Protein AF-0000000084816148 (afdb_homodimer)

Nearest PDB structures (foldseek):
  3bde-assembly1_A  TM=7.225E-01  e=1.185E-04  Mesorhizobium japonicum MAFF 303099
  1y0h-assembly1_B  TM=7.198E-01  e=2.042E-04  Mycobacterium tuberculosis
  2bbe-assembly1_A  TM=5.827E-01  e=2.186E-04  Shewanella oneidensis MR-1
  1sqe-assembly1_A  TM=5.438E-01  e=6.488E-04  Staphylococcus aureus
  4dn9-assembly1_A  TM=5.843E-01  e=1.799E-03  Chloroflexus aurantiacus J-10-fl

Solvent-accessible surface area (backbone atoms only — not comparable to full-atom values): 14471 Å² total; per-residue (Å²): 128,80,74,79,63,46,32,37,40,34,42,34,34,32,59,24,89,90,55,51,62,67,57,48,52,50,44,41,50,69,58,38,40,58,59,47,55,56,53,42,44,75,39,56,35,34,29,32,33,40,29,41,14,50,63,68,60,37,60,65,41,39,64,56,43,33,71,78,39,56,67,34,46,58,54,76,44,36,34,36,41,35,37,34,26,64,47,70,64,39,60,54,51,42,72,66,33,78,62,38,60,56,47,48,52,71,60,34,56,81,46,44,36,75,64,45,39,37,35,39,53,30,32,70,42,65,33,28,50,86,64,34,81,73,53,65,63,80,127,129,80,75,79,63,46,33,36,40,33,41,34,34,33,58,23,88,90,57,51,63,67,58,49,54,49,43,41,50,67,59,39,41,58,60,45,55,55,54,43,42,75,41,56,35,33,29,32,34,40,30,40,15,49,64,68,60,36,60,66,40,40,63,56,44,34,71,78,39,55,65,34,44,56,54,76,45,36,34,36,43,35,37,34,26,62,48,69,65,38,59,54,49,41,73,65,35,79,61,37,58,55,50,49,50,69,63,32,60,82,46,44,36,74,65,44,38,36,35,39,53,30,32,69,42,65,34,27,51,87,64,32,79,72,53,64,61,80,126

Secondary structure (DSSP, 8-state):
-----SEEEEEEEEE-TTS-HHHHHHHIIIIIHHHHHHHHHHTT--EEEEEE--HHHHHHHHHHHHHHSTT-EE---SEEEEEEESSHHHHHHHHHSHHHHHHHHHHHTTTEEEEEEEEEEEEEEEEEETTEE------/----SSEEEEEEEEE-TTS-HHHHHHHIIIIIHHHHHHHHHHTT--EEEEEE--HHHHHHHHHHHHHHSTT-EE---SEEEEEEESSHHHHHHHHHSHHHHHHHHHHHTTTEEEEEEEEEEEEEEEEEETTEE------

pLDDT: mean 92.85, std 9.12, range [42.72, 98.81]

Structure (mmCIF, N/CA/C/O backbone):
data_AF-0000000084816148-model_v1
#
loop_
_entity.id
_entity.type
_entity.pdbx_description
1 polymer 'EthD domain-containing protein'
#
loop_
_atom_site.group_PDB
_atom_site.id
_atom_site.type_symbol
_atom_site.label_atom_id
_atom_site.label_alt_id
_atom_site.label_comp_id
_atom_site.label_asym_id
_atom_site.label_entity_id
_atom_site.label_seq_id
_atom_site.pdbx_PDB_ins_code
_atom_site.Cartn_x
_atom_site.Cartn_y
_atom_site.Cartn_z
_atom_site.occupancy
_atom_site.B_iso_or_equiv
_atom_site.auth_seq_id
_atom_site.auth_comp_id
_atom_site.auth_asym_id
_atom_site.auth_atom_id
_atom_site.pdbx_PDB_model_num
ATOM 1 N N . MET A 1 1 ? 16.844 -4.484 -13.766 1 59.75 1 MET A N 1
ATOM 2 C CA . MET A 1 1 ? 16.172 -4.016 -12.562 1 59.75 1 MET A CA 1
ATOM 3 C C . MET A 1 1 ? 15.336 -2.771 -12.852 1 59.75 1 MET A C 1
ATOM 5 O O . MET A 1 1 ? 15.672 -1.992 -13.742 1 59.75 1 MET A O 1
ATOM 9 N N . ALA A 1 2 ? 14.094 -2.74 -12.219 1 61.41 2 ALA A N 1
ATOM 10 C CA . ALA A 1 2 ? 13.281 -1.543 -12.43 1 61.41 2 ALA A CA 1
ATOM 11 C C . ALA A 1 2 ? 14.062 -0.284 -12.062 1 61.41 2 ALA A C 1
ATOM 13 O O . ALA A 1 2 ? 14.914 -0.312 -11.164 1 61.41 2 ALA A O 1
ATOM 14 N N . SER A 1 3 ? 13.836 0.679 -12.867 1 78.19 3 SER A N 1
ATOM 15 C CA . SER A 1 3 ? 14.43 1.964 -12.516 1 78.19 3 SER A CA 1
ATOM 16 C C . SER A 1 3 ? 14.047 2.383 -11.102 1 78.19 3 SER A C 1
ATOM 18 O O . SER A 1 3 ? 12.93 2.121 -10.648 1 78.19 3 SER A O 1
ATOM 20 N N . ARG A 1 4 ? 15.016 2.768 -10.297 1 89.31 4 ARG A N 1
ATOM 21 C CA . ARG A 1 4 ? 14.828 3.246 -8.938 1 89.31 4 ARG A CA 1
ATOM 22 C C . ARG A 1 4 ? 14.867 4.77 -8.875 1 89.31 4 ARG A C 1
ATOM 24 O O . ARG A 1 4 ? 15.492 5.344 -7.977 1 89.31 4 ARG A O 1
ATOM 31 N N . ASP A 1 5 ? 14.125 5.324 -9.836 1 93 5 ASP A N 1
ATOM 32 C CA . ASP A 1 5 ? 14.141 6.773 -9.984 1 93 5 ASP A CA 1
ATOM 33 C C . ASP A 1 5 ? 12.984 7.414 -9.219 1 93 5 ASP A C 1
ATOM 35 O O . ASP A 1 5 ? 12.984 8.625 -8.977 1 93 5 ASP A O 1
ATOM 39 N N . VAL A 1 6 ? 12.031 6.59 -8.922 1 97.75 6 VAL A N 1
ATOM 40 C CA . VAL A 1 6 ? 10.891 7.098 -8.164 1 97.75 6 VAL A CA 1
ATOM 41 C C . VAL A 1 6 ? 10.656 6.223 -6.938 1 97.75 6 VAL A C 1
ATOM 43 O O . VAL A 1 6 ? 10.492 5.008 -7.055 1 97.75 6 VAL A O 1
ATOM 46 N N . LEU A 1 7 ? 10.664 6.914 -5.789 1 98.12 7 LEU A N 1
ATOM 47 C CA . LEU A 1 7 ? 10.414 6.258 -4.512 1 98.12 7 LEU A CA 1
ATOM 48 C C . LEU A 1 7 ? 8.938 6.359 -4.133 1 98.12 7 LEU A C 1
ATOM 50 O O . LEU A 1 7 ? 8.336 7.43 -4.238 1 98.12 7 LEU A O 1
ATOM 54 N N . LYS A 1 8 ? 8.406 5.223 -3.793 1 98.56 8 LYS A N 1
ATOM 55 C CA . LYS A 1 8 ? 7.055 5.145 -3.248 1 98.56 8 LYS A CA 1
ATOM 56 C C . LYS A 1 8 ? 7.078 5.039 -1.727 1 98.56 8 LYS A C 1
ATOM 58 O O . LYS A 1 8 ? 7.66 4.102 -1.175 1 98.56 8 LYS A O 1
ATOM 63 N N . VAL A 1 9 ? 6.477 5.988 -1.004 1 98.62 9 VAL A N 1
ATOM 64 C CA . VAL A 1 9 ? 6.422 6.012 0.454 1 98.62 9 VAL A CA 1
ATOM 65 C C . VAL A 1 9 ? 4.969 5.996 0.918 1 98.62 9 VAL A C 1
ATOM 67 O O . VAL A 1 9 ? 4.168 6.832 0.5 1 98.62 9 VAL A O 1
ATOM 70 N N . SER A 1 10 ? 4.645 5.043 1.764 1 98.75 10 SER A N 1
ATOM 71 C CA . SER A 1 10 ? 3.291 4.945 2.303 1 98.75 10 SER A CA 1
ATOM 72 C C . SER A 1 10 ? 3.293 5.062 3.822 1 98.75 10 SER A C 1
ATOM 74 O O . SER A 1 10 ? 4.105 4.43 4.5 1 98.75 10 SER A O 1
ATOM 76 N N . ALA A 1 11 ? 2.439 5.867 4.328 1 97.69 11 ALA A N 1
ATOM 77 C CA . ALA A 1 11 ? 2.184 5.984 5.758 1 97.69 11 ALA A CA 1
ATOM 78 C C . ALA A 1 11 ? 0.806 5.438 6.117 1 97.69 11 ALA A C 1
ATOM 80 O O . ALA A 1 11 ? -0.209 5.906 5.598 1 97.69 11 ALA A O 1
ATOM 81 N N . LEU A 1 12 ? 0.767 4.441 6.965 1 98.69 12 LEU A N 1
ATOM 82 C CA . LEU A 1 12 ? -0.473 3.824 7.422 1 98.69 12 LEU A CA 1
ATOM 83 C C . LEU A 1 12 ? -0.933 4.441 8.734 1 98.69 12 LEU A C 1
ATOM 85 O O . LEU A 1 12 ? -0.199 4.414 9.727 1 98.69 12 LEU A O 1
ATOM 89 N N . HIS A 1 13 ? -2.133 4.965 8.719 1 97.25 13 HIS A N 1
ATOM 90 C CA . HIS A 1 13 ? -2.662 5.695 9.867 1 97.25 13 HIS A CA 1
ATOM 91 C C . HIS A 1 13 ? -3.857 4.969 10.477 1 97.25 13 HIS A C 1
ATOM 93 O O . HIS A 1 13 ? -4.586 4.266 9.773 1 97.25 13 HIS A O 1
ATOM 99 N N . TYR A 1 14 ? -4.031 5.148 11.711 1 97.69 14 TYR A N 1
ATOM 100 C CA . TYR A 1 14 ? -5.129 4.598 12.5 1 97.69 14 TYR A CA 1
ATOM 101 C C . TYR A 1 14 ? -5.996 5.707 13.078 1 97.69 14 TYR A C 1
ATOM 103 O O . TYR A 1 14 ? -5.484 6.668 13.656 1 97.69 14 TYR A O 1
ATOM 111 N N . LYS A 1 15 ? -7.227 5.617 12.844 1 97.44 15 LYS A N 1
ATOM 112 C CA . LYS A 1 15 ? -8.141 6.641 13.344 1 97.44 15 LYS A CA 1
ATOM 113 C C . LYS A 1 15 ? -8.297 6.539 14.859 1 97.44 15 LYS A C 1
ATOM 115 O O . LYS A 1 15 ? -8.133 5.461 15.438 1 97.44 15 LYS A O 1
ATOM 120 N N . ASP A 1 16 ? -8.578 7.688 15.539 1 96.38 16 ASP A N 1
ATOM 121 C CA . ASP A 1 16 ? -8.992 7.656 16.938 1 96.38 16 ASP A CA 1
ATOM 122 C C . ASP A 1 16 ? -10.219 6.762 17.125 1 96.38 16 ASP A C 1
ATOM 124 O O . ASP A 1 16 ? -11.18 6.84 16.359 1 96.38 16 ASP A O 1
ATOM 128 N N . PRO A 1 17 ? -10.172 5.875 18.156 1 95.31 17 PRO A N 1
ATOM 129 C CA . PRO A 1 17 ? -11.242 4.887 18.312 1 95.31 17 PRO A CA 1
ATOM 130 C C . PRO A 1 17 ? -12.609 5.527 18.547 1 95.31 17 PRO A C 1
ATOM 132 O O . PRO A 1 17 ? -13.641 4.875 18.375 1 95.31 17 PRO A O 1
ATOM 135 N N . SER A 1 18 ? -12.641 6.82 18.891 1 96.56 18 SER A N 1
ATOM 136 C CA . SER A 1 18 ? -13.906 7.488 19.188 1 96.56 18 SER A CA 1
ATOM 137 C C . SER A 1 18 ? -14.594 7.961 17.906 1 96.56 18 SER A C 1
ATOM 139 O O . SER A 1 18 ? -15.742 8.414 17.953 1 96.56 18 SER A O 1
ATOM 141 N N . LYS A 1 19 ? -13.961 7.867 16.781 1 97.56 19 LYS A N 1
ATOM 142 C CA . LYS A 1 19 ? -14.508 8.352 15.508 1 97.56 19 LYS A CA 1
ATOM 143 C C . LYS A 1 19 ? -15 7.188 14.648 1 97.56 19 LYS A C 1
ATOM 145 O O . LYS A 1 19 ? -14.445 6.09 14.703 1 97.56 19 LYS A O 1
ATOM 150 N N . THR A 1 20 ? -16.016 7.473 13.859 1 97.25 20 THR A N 1
ATOM 151 C CA . THR A 1 20 ? -16.453 6.504 12.867 1 97.25 20 THR A CA 1
ATOM 152 C C . THR A 1 20 ? -15.617 6.609 11.594 1 97.25 20 THR A C 1
ATOM 154 O O . THR A 1 20 ? -14.953 7.625 11.359 1 97.25 20 THR A O 1
ATOM 157 N N . ASP A 1 21 ? -15.664 5.59 10.828 1 97.12 21 ASP A N 1
ATOM 158 C CA . ASP A 1 21 ? -14.961 5.613 9.555 1 97.12 21 ASP A CA 1
ATOM 159 C C . ASP A 1 21 ? -15.453 6.758 8.672 1 97.12 21 ASP A C 1
ATOM 161 O O . ASP A 1 21 ? -14.656 7.441 8.023 1 97.12 21 ASP A O 1
ATOM 165 N N . GLU A 1 22 ? -16.719 6.895 8.633 1 96.56 22 GLU A N 1
ATOM 166 C CA . GLU A 1 22 ? -17.312 7.941 7.801 1 96.56 22 GLU A CA 1
ATOM 167 C C . GLU A 1 22 ? -16.844 9.328 8.242 1 96.56 22 GLU A C 1
ATOM 169 O O . GLU A 1 22 ? -16.484 10.156 7.406 1 96.56 22 GLU A O 1
ATOM 174 N N . GLU A 1 23 ? -16.891 9.594 9.5 1 96.44 23 GLU A N 1
ATOM 175 C CA . GLU A 1 23 ? -16.406 10.875 10.031 1 96.44 23 GLU A CA 1
ATOM 176 C C . GLU A 1 23 ? -14.93 11.086 9.711 1 96.44 23 GLU A C 1
ATOM 178 O O . GLU A 1 23 ? -14.523 12.188 9.328 1 96.44 23 GLU A O 1
ATOM 183 N N . PHE A 1 24 ? -14.234 10.102 9.891 1 96.69 24 PHE A N 1
ATOM 184 C CA . PHE A 1 24 ? -12.797 10.141 9.656 1 96.69 24 PHE A CA 1
ATOM 185 C C . PHE A 1 24 ? -12.5 10.477 8.195 1 96.69 24 PHE A C 1
ATOM 187 O O . PHE A 1 24 ? -11.742 11.406 7.914 1 96.69 24 PHE A O 1
ATOM 194 N N . GLU A 1 25 ? -13.062 9.758 7.289 1 95 25 GLU A N 1
ATOM 195 C CA . GLU A 1 25 ? -12.852 10.008 5.867 1 95 25 GLU A CA 1
ATOM 196 C C . GLU A 1 25 ? -13.273 11.422 5.48 1 95 25 GLU A C 1
ATOM 198 O O . GLU A 1 25 ? -12.57 12.094 4.727 1 95 25 GLU A O 1
ATOM 203 N N . LYS A 1 26 ? -14.422 11.812 5.965 1 93.56 26 LYS A N 1
ATOM 204 C CA . LYS A 1 26 ? -14.898 13.164 5.699 1 93.56 26 LYS A CA 1
ATOM 205 C C . LYS A 1 26 ? -13.906 14.211 6.195 1 93.56 26 LYS A C 1
ATOM 207 O O . LYS A 1 26 ? -13.609 15.18 5.496 1 93.56 26 LYS A O 1
ATOM 212 N N . HIS A 1 27 ? -13.445 14.055 7.375 1 93.56 27 HIS A N 1
ATOM 213 C CA . HIS A 1 27 ? -12.484 14.977 7.953 1 93.56 27 HIS A CA 1
ATOM 214 C C . HIS A 1 27 ? -11.203 15.031 7.121 1 93.56 27 HIS A C 1
ATOM 216 O O . HIS A 1 27 ? -10.664 16.109 6.875 1 93.56 27 HIS A O 1
ATOM 222 N N . PHE A 1 28 ? -10.688 13.875 6.66 1 92.56 28 PHE A N 1
ATOM 223 C CA . PHE A 1 28 ? -9.516 13.844 5.793 1 92.56 28 PHE A CA 1
ATOM 224 C C . PHE A 1 28 ? -9.758 14.656 4.527 1 92.56 28 PHE A C 1
ATOM 226 O O . PHE A 1 28 ? -8.922 15.477 4.137 1 92.56 28 PHE A O 1
ATOM 233 N N . HIS A 1 29 ? -10.859 14.422 4.023 1 90.88 29 HIS A N 1
ATOM 234 C CA . HIS A 1 29 ? -11.164 15 2.719 1 90.88 29 HIS A CA 1
ATOM 235 C C . HIS A 1 29 ? -11.406 16.5 2.824 1 90.88 29 HIS A C 1
ATOM 237 O O . HIS A 1 29 ? -10.883 17.281 2.018 1 90.88 29 HIS A O 1
ATOM 243 N N . GLU A 1 30 ? -12.102 16.922 3.85 1 90.88 30 GLU A N 1
ATOM 244 C CA . GLU A 1 30 ? -12.562 18.297 3.908 1 90.88 30 GLU A CA 1
ATOM 245 C C . GLU A 1 30 ? -11.609 19.172 4.715 1 90.88 30 GLU A C 1
ATOM 247 O O . GLU A 1 30 ? -11.555 20.391 4.523 1 90.88 30 GLU A O 1
ATOM 252 N N . THR A 1 31 ? -10.898 18.594 5.59 1 90.81 31 THR A N 1
ATOM 253 C CA . THR A 1 31 ? -10.125 19.406 6.527 1 90.81 31 THR A CA 1
ATOM 254 C C . THR A 1 31 ? -8.633 19.156 6.344 1 90.81 31 THR A C 1
ATOM 256 O O . THR A 1 31 ? -7.859 20.109 6.184 1 90.81 31 THR A O 1
ATOM 259 N N . ILE A 1 32 ? -8.18 18 6.227 1 90.06 32 ILE A N 1
ATOM 260 C CA . ILE A 1 32 ? -6.754 17.688 6.203 1 90.06 32 ILE A CA 1
ATOM 261 C C . ILE A 1 32 ? -6.195 17.938 4.805 1 90.06 32 ILE A C 1
ATOM 263 O O . ILE A 1 32 ? -5.27 18.734 4.637 1 90.06 32 ILE A O 1
ATOM 267 N N . ASN A 1 33 ? -6.781 17.375 3.852 1 91.12 33 ASN A N 1
ATOM 268 C CA . ASN A 1 33 ? -6.16 17.266 2.537 1 91.12 33 ASN A CA 1
ATOM 269 C C . ASN A 1 33 ? -6.055 18.609 1.847 1 91.12 33 ASN A C 1
ATOM 271 O O . ASN A 1 33 ? -5.109 18.875 1.102 1 91.12 33 ASN A O 1
ATOM 275 N N . PRO A 1 34 ? -7.02 19.562 2.072 1 89.75 34 PRO A N 1
ATOM 276 C CA . PRO A 1 34 ? -6.875 20.844 1.374 1 89.75 34 PRO A CA 1
ATOM 277 C C . PRO A 1 34 ? -5.555 21.531 1.691 1 89.75 34 PRO A C 1
ATOM 279 O O . PRO A 1 34 ? -4.859 22 0.78 1 89.75 34 PRO A O 1
ATOM 282 N N . ALA A 1 35 ? -5.117 21.531 2.861 1 88.56 35 ALA A N 1
ATOM 283 C CA . ALA A 1 35 ? -3.838 22.141 3.223 1 88.56 35 ALA A CA 1
ATOM 284 C C . ALA A 1 35 ? -2.684 21.172 2.975 1 88.56 35 ALA A C 1
ATOM 286 O O . ALA A 1 35 ? -1.599 21.578 2.561 1 88.56 35 ALA A O 1
ATOM 287 N N . TRP A 1 36 ? -2.877 19.922 3.115 1 93.62 36 TRP A N 1
ATOM 288 C CA . TRP A 1 36 ? -1.83 18.906 3.037 1 93.62 36 TRP A CA 1
ATOM 289 C C . TRP A 1 36 ? -1.312 18.766 1.609 1 93.62 36 TRP A C 1
ATOM 291 O O . TRP A 1 36 ? -0.1 18.703 1.387 1 93.62 36 TRP A O 1
ATOM 301 N N . THR A 1 37 ? -2.24 18.75 0.693 1 95.25 37 THR A N 1
ATOM 302 C CA . THR A 1 37 ? -1.847 18.562 -0.698 1 95.25 37 THR A CA 1
ATOM 303 C C . THR A 1 37 ? -0.958 19.719 -1.173 1 95.25 37 THR A C 1
ATOM 305 O O . THR A 1 37 ? 0.01 19.5 -1.903 1 95.25 37 THR A O 1
ATOM 308 N N . GLU A 1 38 ? -1.236 20.922 -0.711 1 94.31 38 GLU A N 1
ATOM 309 C CA . GLU A 1 38 ? -0.378 22.047 -1.06 1 94.31 38 GLU A CA 1
ATOM 310 C C . GLU A 1 38 ? 1.016 21.891 -0.46 1 94.31 38 GLU A C 1
ATOM 312 O O . GLU A 1 38 ? 2.018 22.141 -1.133 1 94.31 38 GLU A O 1
ATOM 317 N N . LEU A 1 39 ? 1.032 21.516 0.73 1 95.12 39 LEU A N 1
ATOM 318 C CA . LEU A 1 39 ? 2.303 21.359 1.434 1 95.12 39 LEU A CA 1
ATOM 319 C C . LEU A 1 39 ? 3.176 20.312 0.767 1 95.12 39 LEU A C 1
ATOM 321 O O . LEU A 1 39 ? 4.352 20.547 0.487 1 95.12 39 LEU A O 1
ATOM 325 N N . VAL A 1 40 ? 2.613 19.125 0.513 1 96.75 40 VAL A N 1
ATOM 326 C CA . VAL A 1 40 ? 3.449 18.031 0.014 1 96.75 40 VAL A CA 1
ATOM 327 C C . VAL A 1 40 ? 3.854 18.312 -1.431 1 96.75 40 VAL A C 1
ATOM 329 O O . VAL A 1 40 ? 4.957 17.969 -1.853 1 96.75 40 VAL A O 1
ATOM 332 N N . LYS A 1 41 ? 2.979 18.938 -2.188 1 96.94 41 LYS A N 1
ATOM 333 C CA . LYS A 1 41 ? 3.342 19.359 -3.541 1 96.94 41 LYS A CA 1
ATOM 334 C C . LYS A 1 41 ? 4.527 20.312 -3.521 1 96.94 41 LYS A C 1
ATOM 336 O O . LYS A 1 41 ? 5.445 20.188 -4.332 1 96.94 41 LYS A O 1
ATOM 341 N N . LYS A 1 42 ? 4.453 21.25 -2.641 1 96.75 42 LYS A N 1
ATOM 342 C CA . LYS A 1 42 ? 5.539 22.203 -2.467 1 96.75 42 LYS A CA 1
ATOM 343 C C . LYS A 1 42 ? 6.871 21.484 -2.26 1 96.75 42 LYS A C 1
ATOM 345 O O . LYS A 1 42 ? 7.922 21.984 -2.674 1 96.75 42 LYS A O 1
ATOM 350 N N . HIS A 1 43 ? 6.871 20.344 -1.741 1 97.88 43 HIS A N 1
ATOM 351 C CA . HIS A 1 43 ? 8.094 19.625 -1.407 1 97.88 43 HIS A CA 1
ATOM 352 C C . HIS A 1 43 ? 8.375 18.516 -2.422 1 97.88 43 HIS A C 1
ATOM 354 O O . HIS A 1 43 ? 9.117 17.578 -2.133 1 97.88 43 HIS A O 1
ATOM 360 N N . GLY A 1 44 ? 7.777 18.562 -3.531 1 98.12 44 GLY A N 1
ATOM 361 C CA . GLY A 1 44 ? 8.234 17.766 -4.66 1 98.12 44 GLY A CA 1
ATOM 362 C C . GLY A 1 44 ? 7.48 16.453 -4.809 1 98.12 44 GLY A C 1
ATOM 363 O O . GLY A 1 44 ? 7.895 15.578 -5.566 1 98.12 44 GLY A O 1
ATOM 364 N N . VAL A 1 45 ? 6.398 16.281 -4.129 1 98.62 45 VAL A N 1
ATOM 365 C CA . VAL A 1 45 ? 5.566 15.102 -4.328 1 98.62 45 VAL A CA 1
ATOM 366 C C . VAL A 1 45 ? 4.91 15.156 -5.707 1 98.62 45 VAL A C 1
ATOM 368 O O . VAL A 1 45 ? 4.227 16.125 -6.035 1 98.62 45 VAL A O 1
ATOM 371 N N . MET A 1 46 ? 5.121 14.055 -6.453 1 98.62 46 MET A N 1
ATOM 372 C CA . MET A 1 46 ? 4.648 14.016 -7.832 1 98.62 46 MET A CA 1
ATOM 373 C C . MET A 1 46 ? 3.262 13.391 -7.914 1 98.62 46 MET A C 1
ATOM 375 O O . MET A 1 46 ? 2.502 13.68 -8.844 1 98.62 46 MET A O 1
ATOM 379 N N . ARG A 1 47 ? 2.988 12.562 -7.082 1 98.5 47 ARG A N 1
ATOM 380 C CA . ARG A 1 47 ? 1.708 11.867 -6.957 1 98.5 47 ARG A CA 1
ATOM 381 C C . ARG A 1 47 ? 1.377 11.586 -5.496 1 98.5 47 ARG A C 1
ATOM 383 O O . ARG A 1 47 ? 2.264 11.258 -4.707 1 98.5 47 ARG A O 1
ATOM 390 N N . TYR A 1 48 ? 0.129 11.789 -5.152 1 98.31 48 TYR A N 1
ATOM 391 C CA . TYR A 1 48 ? -0.353 11.562 -3.795 1 98.31 48 TYR A CA 1
ATOM 392 C C . TYR A 1 48 ? -1.746 10.945 -3.805 1 98.31 48 TYR A C 1
ATOM 394 O O . TYR A 1 48 ? -2.662 11.477 -4.441 1 98.31 48 TYR A O 1
ATOM 402 N N . THR A 1 49 ? -1.876 9.836 -3.15 1 97.94 49 THR A N 1
ATOM 403 C CA . THR A 1 49 ? -3.164 9.164 -3.01 1 97.94 49 THR A CA 1
ATOM 404 C C . THR A 1 49 ? -3.459 8.867 -1.542 1 97.94 49 THR A C 1
ATOM 406 O O . THR A 1 49 ? -2.539 8.758 -0.729 1 97.94 49 THR A O 1
ATOM 409 N N . VAL A 1 50 ? -4.703 8.812 -1.227 1 97.12 50 VAL A N 1
ATOM 410 C CA . VAL A 1 50 ? -5.16 8.266 0.048 1 97.12 50 VAL A CA 1
ATOM 411 C C . VAL A 1 50 ? -6.051 7.055 -0.198 1 97.12 50 VAL A C 1
ATOM 413 O O . VAL A 1 50 ? -7.023 7.133 -0.956 1 97.12 50 VAL A O 1
ATOM 416 N N . THR A 1 51 ? -5.691 5.922 0.38 1 98 51 THR A N 1
ATOM 417 C CA . THR A 1 51 ? -6.559 4.75 0.413 1 98 51 THR A CA 1
ATOM 418 C C . THR A 1 51 ? -7.266 4.633 1.762 1 98 51 THR A C 1
ATOM 420 O O . THR A 1 51 ? -6.617 4.43 2.791 1 98 51 THR A O 1
ATOM 423 N N . PHE A 1 52 ? -8.562 4.812 1.726 1 97.75 52 PHE A N 1
ATOM 424 C CA . PHE A 1 52 ? -9.344 4.617 2.939 1 97.75 52 PHE A CA 1
ATOM 425 C C . PHE A 1 52 ? -9.711 3.146 3.113 1 97.75 52 PHE A C 1
ATOM 427 O O . PHE A 1 52 ? -10.125 2.49 2.158 1 97.75 52 PHE A O 1
ATOM 434 N N . CYS A 1 53 ? -9.484 2.613 4.297 1 97.94 53 CYS A N 1
ATOM 435 C CA . CYS A 1 53 ? -9.703 1.211 4.633 1 97.94 53 CYS A CA 1
ATOM 436 C C . CYS A 1 53 ? -10.773 1.064 5.703 1 97.94 53 CYS A C 1
ATOM 438 O O . CYS A 1 53 ? -10.469 0.98 6.895 1 97.94 53 CYS A O 1
ATOM 440 N N . PRO A 1 54 ? -12 1.041 5.277 1 96.81 54 PRO A N 1
ATOM 441 C CA . PRO A 1 54 ? -13.07 0.942 6.277 1 96.81 54 PRO A CA 1
ATOM 442 C C . PRO A 1 54 ? -12.93 -0.287 7.172 1 96.81 54 PRO A C 1
ATOM 444 O O . PRO A 1 54 ? -12.617 -1.377 6.688 1 96.81 54 PRO A O 1
ATOM 447 N N . SER A 1 55 ? -13.266 -0.088 8.43 1 97.69 55 SER A N 1
ATOM 448 C CA . SER A 1 55 ? -13.055 -1.106 9.453 1 97.69 55 SER A CA 1
ATOM 449 C C . SER A 1 55 ? -13.836 -2.377 9.133 1 97.69 55 SER A C 1
ATOM 451 O O . SER A 1 55 ? -13.328 -3.486 9.312 1 97.69 55 SER A O 1
ATOM 453 N N . ASP A 1 56 ? -15.023 -2.229 8.695 1 96.06 56 ASP A N 1
ATOM 454 C CA . ASP A 1 56 ? -15.875 -3.385 8.43 1 96.06 56 ASP A CA 1
ATOM 455 C C . ASP A 1 56 ? -15.352 -4.199 7.254 1 96.06 56 ASP A C 1
ATOM 457 O O . ASP A 1 56 ? -15.453 -5.43 7.242 1 96.06 56 ASP A O 1
ATOM 461 N N . VAL A 1 57 ? -14.789 -3.545 6.297 1 95.38 57 VAL A N 1
ATOM 462 C CA . VAL A 1 57 ? -14.234 -4.23 5.137 1 95.38 57 VAL A CA 1
ATOM 463 C C . VAL A 1 57 ? -13.008 -5.039 5.547 1 95.38 57 VAL A C 1
ATOM 465 O O . VAL A 1 57 ? -12.891 -6.219 5.215 1 95.38 57 VAL A O 1
ATOM 468 N N . SER A 1 58 ? -12.094 -4.441 6.293 1 97.25 58 SER A N 1
ATOM 469 C CA . SER A 1 58 ? -10.898 -5.129 6.77 1 97.25 58 SER A CA 1
ATOM 470 C C . SER A 1 58 ? -11.266 -6.301 7.68 1 97.25 58 SER A C 1
ATOM 472 O O . SER A 1 58 ? -10.742 -7.402 7.516 1 97.25 58 SER A O 1
ATOM 474 N N . ALA A 1 59 ? -12.117 -6.039 8.609 1 96.25 59 ALA A N 1
ATOM 475 C CA . ALA A 1 59 ? -12.531 -7.086 9.547 1 96.25 59 ALA A CA 1
ATOM 476 C C . ALA A 1 59 ? -13.203 -8.242 8.812 1 96.25 59 ALA A C 1
ATOM 478 O O . ALA A 1 59 ? -13.016 -9.406 9.164 1 96.25 59 ALA A O 1
ATOM 479 N N . GLY A 1 60 ? -13.992 -7.945 7.855 1 95.31 60 GLY A N 1
ATOM 480 C CA . GLY A 1 60 ? -14.727 -8.953 7.109 1 95.31 60 GLY A CA 1
ATOM 481 C C . GLY A 1 60 ? -13.828 -9.859 6.289 1 95.31 60 GLY A C 1
ATOM 482 O O . GLY A 1 60 ? -14.234 -10.961 5.902 1 95.31 60 GLY A O 1
ATOM 483 N N . LEU A 1 61 ? -12.664 -9.422 6.051 1 95.62 61 LEU A N 1
ATOM 484 C CA . LEU A 1 61 ? -11.742 -10.18 5.207 1 95.62 61 LEU A CA 1
ATOM 485 C C . LEU A 1 61 ? -10.906 -11.141 6.039 1 95.62 61 LEU A C 1
ATOM 487 O O . LEU A 1 61 ? -10.32 -12.086 5.5 1 95.62 61 LEU A O 1
ATOM 491 N N . ALA A 1 62 ? -10.836 -10.945 7.352 1 94.5 62 ALA A N 1
ATOM 492 C CA . ALA A 1 62 ? -9.883 -11.641 8.211 1 94.5 62 ALA A CA 1
ATOM 493 C C . ALA A 1 62 ? -10.086 -13.156 8.148 1 94.5 62 ALA A C 1
ATOM 495 O O . ALA A 1 62 ? -9.125 -13.906 7.973 1 94.5 62 ALA A O 1
ATOM 496 N N . GLU A 1 63 ? -11.289 -13.586 8.273 1 94.5 63 GLU A N 1
ATOM 497 C CA . GLU A 1 63 ? -11.578 -15.016 8.266 1 94.5 63 GLU A CA 1
ATOM 498 C C . GLU A 1 63 ? -11.242 -15.641 6.914 1 94.5 63 GLU A C 1
ATOM 500 O O . GLU A 1 63 ? -10.641 -16.719 6.852 1 94.5 63 GLU A O 1
ATOM 505 N N . THR A 1 64 ? -11.68 -14.961 5.891 1 94.31 64 THR A N 1
ATOM 506 C CA . THR A 1 64 ? -11.406 -15.445 4.543 1 94.31 64 THR A CA 1
ATOM 507 C C . THR A 1 64 ? -9.906 -15.547 4.301 1 94.31 64 THR A C 1
ATOM 509 O O . THR A 1 64 ? -9.422 -16.547 3.758 1 94.31 64 THR A O 1
ATOM 512 N N . VAL A 1 65 ? -9.117 -14.555 4.695 1 94.62 65 VAL A N 1
ATOM 513 C CA . VAL A 1 65 ? -7.668 -14.547 4.531 1 94.62 65 VAL A CA 1
ATOM 514 C C . VAL A 1 65 ? -7.059 -15.734 5.273 1 94.62 65 VAL A C 1
ATOM 516 O O . VAL A 1 65 ? -6.23 -16.469 4.719 1 94.62 65 VAL A O 1
ATOM 519 N N . GLU A 1 66 ? -7.48 -15.945 6.5 1 94.06 66 GLU A N 1
ATOM 520 C CA . GLU A 1 66 ? -6.957 -17.062 7.285 1 94.06 66 GLU A CA 1
ATOM 521 C C . GLU A 1 66 ? -7.266 -18.391 6.621 1 94.06 66 GLU A C 1
ATOM 523 O O . GLU A 1 66 ? -6.441 -19.312 6.645 1 94.06 66 GLU A O 1
ATOM 528 N N . LYS A 1 67 ? -8.414 -18.562 5.996 1 91.94 67 LYS A N 1
ATOM 529 C CA . LYS A 1 67 ? -8.82 -19.797 5.332 1 91.94 67 LYS A CA 1
ATOM 530 C C . LYS A 1 67 ? -7.996 -20.031 4.07 1 91.94 67 LYS A C 1
ATOM 532 O O . LYS A 1 67 ? -7.574 -21.156 3.807 1 91.94 67 LYS A O 1
ATOM 537 N N . VAL A 1 68 ? -7.762 -19.031 3.295 1 88.94 68 VAL A N 1
ATOM 538 C CA . VAL A 1 68 ? -7.109 -19.156 1.996 1 88.94 68 VAL A CA 1
ATOM 539 C C . VAL A 1 68 ? -5.594 -19.188 2.18 1 88.94 68 VAL A C 1
ATOM 541 O O . VAL A 1 68 ? -4.891 -19.891 1.464 1 88.94 68 VAL A O 1
ATOM 544 N N . ARG A 1 69 ? -5.113 -18.391 3.145 1 90.69 69 ARG A N 1
ATOM 545 C CA . ARG A 1 69 ? -3.691 -18.281 3.461 1 90.69 69 ARG A CA 1
ATOM 546 C C . ARG A 1 69 ? -3.457 -18.359 4.965 1 90.69 69 ARG A C 1
ATOM 548 O O . ARG A 1 69 ? -3.232 -17.344 5.621 1 90.69 69 ARG A O 1
ATOM 555 N N . PRO A 1 70 ? -3.385 -19.562 5.43 1 92.69 70 PRO A N 1
ATOM 556 C CA . PRO A 1 70 ? -3.18 -19.688 6.875 1 92.69 70 PRO A CA 1
ATOM 557 C C . PRO A 1 70 ? -1.926 -18.969 7.363 1 92.69 70 PRO A C 1
ATOM 559 O O . PRO A 1 70 ? -0.863 -19.078 6.746 1 92.69 70 PRO A O 1
ATOM 562 N N . GLY A 1 71 ? -2.158 -18.172 8.461 1 94.69 71 GLY A N 1
ATOM 563 C CA . GLY A 1 71 ? -1.038 -17.438 9.031 1 94.69 71 GLY A CA 1
ATOM 564 C C . GLY A 1 71 ? -0.965 -16 8.57 1 94.69 71 GLY A C 1
ATOM 565 O O . GLY A 1 71 ? -0.278 -15.18 9.188 1 94.69 71 GLY A O 1
ATOM 566 N N . TRP A 1 72 ? -1.615 -15.695 7.5 1 96.56 72 TRP A N 1
ATOM 567 C CA . TRP A 1 72 ? -1.637 -14.312 7.012 1 96.56 72 TRP A CA 1
ATOM 568 C C . TRP A 1 72 ? -2.566 -13.453 7.859 1 96.56 72 TRP A C 1
ATOM 570 O O .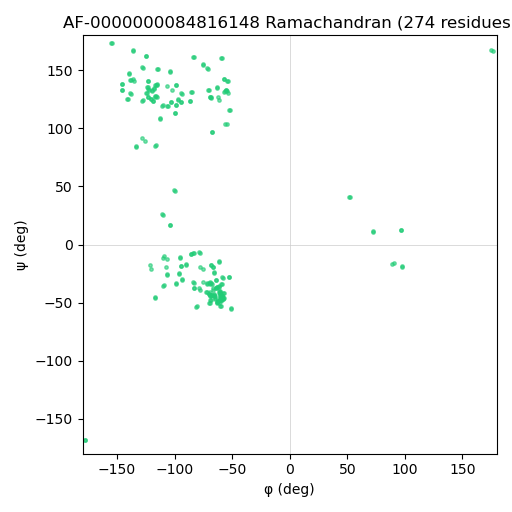 TRP A 1 72 ? -3.482 -13.969 8.508 1 96.56 72 TRP A O 1
ATOM 580 N N . THR A 1 73 ? -2.311 -12.195 7.883 1 97.38 73 THR A N 1
ATOM 581 C CA . THR A 1 73 ? -3.121 -11.258 8.656 1 97.38 73 THR A CA 1
ATOM 582 C C . THR A 1 73 ? -3.65 -10.141 7.762 1 97.38 73 THR A C 1
ATOM 584 O O . THR A 1 73 ? -3.186 -9.969 6.633 1 97.38 73 THR A O 1
ATOM 587 N N . VAL A 1 74 ? -4.652 -9.477 8.25 1 98.25 74 VAL A N 1
ATOM 588 C CA . VAL A 1 74 ? -5.188 -8.289 7.59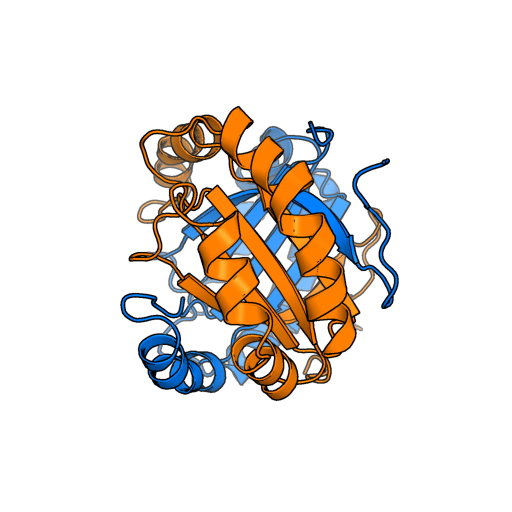8 1 98.25 74 VAL A CA 1
ATOM 589 C C . VAL A 1 74 ? -4.715 -7.039 8.336 1 98.25 74 VAL A C 1
ATOM 591 O O . VAL A 1 74 ? -4.871 -6.93 9.547 1 98.25 74 VAL A O 1
ATOM 594 N N . ILE A 1 75 ? -4.055 -6.156 7.617 1 98.25 75 ILE A N 1
ATOM 595 C CA . ILE A 1 75 ? -3.668 -4.879 8.203 1 98.25 75 ILE A CA 1
ATOM 596 C C . ILE A 1 75 ? -4.906 -4.012 8.414 1 98.25 75 ILE A C 1
ATOM 598 O O . ILE A 1 75 ? -5.707 -3.824 7.492 1 98.25 75 ILE A O 1
ATOM 602 N N . SER A 1 76 ? -5.023 -3.447 9.562 1 97.56 76 SER A N 1
ATOM 603 C CA . SER A 1 76 ? -6.266 -2.777 9.93 1 97.56 76 SER A CA 1
ATOM 604 C C . SER A 1 76 ? -6.078 -1.266 10.008 1 97.56 76 SER A C 1
ATOM 606 O O . SER A 1 76 ? -6.723 -0.596 10.812 1 97.56 76 SER A O 1
ATOM 608 N N . SER A 1 77 ? -5.137 -0.756 9.289 1 98.44 77 SER A N 1
ATOM 609 C CA . SER A 1 77 ? -5.051 0.697 9.188 1 98.44 77 SER A CA 1
ATOM 610 C C . SER A 1 77 ? -6.328 1.285 8.594 1 98.44 77 SER A C 1
ATOM 612 O O . SER A 1 77 ? -7.109 0.572 7.961 1 98.44 77 SER A O 1
ATOM 614 N N . HIS A 1 78 ? -6.531 2.592 8.828 1 98.5 78 HIS A N 1
ATOM 615 C CA . HIS A 1 78 ? -7.777 3.201 8.375 1 98.5 78 HIS A CA 1
ATOM 616 C C . HIS A 1 78 ? -7.551 4.086 7.156 1 98.5 78 HIS A C 1
ATOM 618 O O . HIS A 1 78 ? -8.477 4.316 6.371 1 98.5 78 HIS A O 1
ATOM 624 N N . ALA A 1 79 ? -6.367 4.582 7.012 1 97.81 79 ALA A N 1
ATOM 625 C CA . ALA A 1 79 ? -5.977 5.375 5.852 1 97.81 79 ALA A CA 1
ATOM 626 C C . ALA A 1 79 ? -4.512 5.137 5.492 1 97.81 79 ALA A C 1
ATOM 628 O O . ALA A 1 79 ? -3.65 5.086 6.371 1 97.81 79 ALA A O 1
ATOM 629 N N . VAL A 1 80 ? -4.266 4.926 4.281 1 98.62 80 VAL A N 1
ATOM 630 C CA . VAL A 1 80 ? -2.908 4.812 3.76 1 98.62 80 VAL A CA 1
ATOM 631 C C . VAL A 1 80 ? -2.605 5.996 2.844 1 98.62 80 VAL A C 1
ATOM 633 O O . VAL A 1 80 ? -3.17 6.105 1.754 1 98.62 80 VAL A O 1
ATOM 636 N N . LEU A 1 81 ? -1.763 6.891 3.322 1 97.94 81 LEU A N 1
ATOM 637 C CA . LEU A 1 81 ? -1.266 7.992 2.502 1 97.94 81 LEU A CA 1
ATOM 638 C C . LEU A 1 81 ? -0.029 7.57 1.717 1 97.94 81 LEU A C 1
ATOM 640 O O . LEU A 1 81 ? 0.961 7.125 2.301 1 97.94 81 LEU A O 1
ATOM 644 N N . THR A 1 82 ? -0.097 7.703 0.414 1 98.81 82 THR A N 1
ATOM 645 C CA . THR A 1 82 ? 1 7.246 -0.432 1 98.81 82 THR A CA 1
ATOM 646 C C . THR A 1 82 ? 1.538 8.391 -1.286 1 98.81 82 THR A C 1
ATOM 648 O O . THR A 1 82 ? 0.768 9.117 -1.915 1 98.81 82 THR A O 1
ATOM 651 N N . TYR A 1 83 ? 2.809 8.492 -1.292 1 98.75 83 TYR A N 1
ATOM 652 C CA . TYR A 1 83 ? 3.539 9.547 -1.976 1 98.75 83 TYR A CA 1
ATOM 653 C C . TYR A 1 83 ? 4.539 8.969 -2.969 1 98.75 83 TYR A C 1
ATOM 655 O O . TYR A 1 83 ? 5.258 8.016 -2.652 1 98.75 83 TYR A O 1
ATOM 663 N N . TRP A 1 84 ? 4.602 9.516 -4.141 1 98.81 84 TRP A N 1
ATOM 664 C CA . TRP A 1 84 ? 5.664 9.258 -5.105 1 98.81 84 TRP A CA 1
ATOM 665 C C . TRP A 1 84 ? 6.613 10.453 -5.199 1 98.81 84 TRP A C 1
ATOM 667 O O . TRP A 1 84 ? 6.199 11.555 -5.555 1 98.81 84 TRP A O 1
ATOM 677 N N . VAL A 1 85 ? 7.824 10.211 -4.883 1 98.56 85 VAL A N 1
ATOM 678 C CA . VAL A 1 85 ? 8.852 11.242 -4.832 1 98.56 85 VAL A CA 1
ATOM 679 C C . VAL A 1 85 ? 10.133 10.734 -5.496 1 98.56 85 VAL A C 1
ATOM 681 O O . VAL A 1 85 ? 10.281 9.531 -5.723 1 98.56 85 VAL A O 1
ATOM 684 N N . ARG A 1 86 ? 11.023 11.617 -5.758 1 97.69 86 ARG A N 1
ATOM 685 C CA . ARG A 1 86 ? 12.266 11.203 -6.391 1 97.69 86 ARG A CA 1
ATOM 686 C C . ARG A 1 86 ? 13.211 10.562 -5.379 1 97.69 86 ARG A C 1
ATOM 688 O O . ARG A 1 86 ? 13.984 9.664 -5.723 1 97.69 86 ARG A O 1
ATOM 695 N N . ASP A 1 87 ? 13.25 11.117 -4.188 1 95.12 87 ASP A N 1
ATOM 696 C CA . ASP A 1 87 ? 14.039 10.492 -3.129 1 95.12 87 ASP A CA 1
ATOM 697 C C . ASP A 1 87 ? 13.492 10.852 -1.75 1 95.12 87 ASP A C 1
ATOM 699 O O . ASP A 1 87 ? 12.555 11.641 -1.636 1 95.12 87 ASP A O 1
ATOM 703 N N . LEU A 1 88 ? 14.07 10.211 -0.779 1 94.62 88 LEU A N 1
ATOM 704 C CA . LEU A 1 88 ? 13.57 10.297 0.588 1 94.62 88 LEU A CA 1
ATOM 705 C C . LEU A 1 88 ? 13.719 11.711 1.134 1 94.62 88 LEU A C 1
ATOM 707 O O . LEU A 1 88 ? 12.969 12.117 2.031 1 94.62 88 LEU A O 1
ATOM 711 N N . LYS A 1 89 ? 14.625 12.531 0.641 1 95.56 89 LYS A N 1
ATOM 712 C CA . LYS A 1 89 ? 14.836 13.898 1.12 1 95.56 89 LYS A CA 1
ATOM 713 C C . LYS A 1 89 ? 13.57 14.734 0.98 1 95.56 89 LYS A C 1
ATOM 715 O O . LYS A 1 89 ? 13.312 15.625 1.797 1 95.56 89 LYS A O 1
ATOM 720 N N . HIS A 1 90 ? 12.812 14.461 -0.06 1 97.06 90 HIS A N 1
ATOM 721 C CA . HIS A 1 90 ? 11.555 15.172 -0.243 1 97.06 90 HIS A CA 1
ATOM 722 C C . HIS A 1 90 ? 10.602 14.914 0.919 1 97.06 90 HIS A C 1
ATOM 724 O O . HIS A 1 90 ? 9.969 15.836 1.427 1 97.06 90 HIS A O 1
ATOM 730 N N . MET A 1 91 ? 10.508 13.672 1.395 1 96 91 MET A N 1
ATOM 731 C CA . MET A 1 91 ? 9.656 13.336 2.529 1 96 91 MET A CA 1
ATOM 732 C C . MET A 1 91 ? 10.148 14.008 3.805 1 96 91 MET A C 1
ATOM 734 O O . MET A 1 91 ? 9.359 14.547 4.578 1 96 91 MET A O 1
ATOM 738 N N . LEU A 1 92 ? 11.43 13.969 3.988 1 94.19 92 LEU A N 1
ATOM 739 C CA . LEU A 1 92 ? 12.008 14.578 5.184 1 94.19 92 LEU A CA 1
ATOM 740 C C . LEU A 1 92 ? 11.773 16.078 5.199 1 94.19 92 LEU A C 1
ATOM 742 O O . LEU A 1 92 ? 11.562 16.672 6.262 1 94.19 92 LEU A O 1
ATOM 746 N N . SER A 1 93 ? 11.844 16.688 4.039 1 96 93 SER A N 1
ATOM 747 C CA . SER A 1 93 ? 11.625 18.125 3.961 1 96 93 SER A CA 1
ATOM 748 C C . SER A 1 93 ? 10.195 18.5 4.363 1 96 93 SER A C 1
ATOM 750 O O . SER A 1 93 ? 9.945 19.594 4.875 1 96 93 SER A O 1
ATOM 752 N N . ILE A 1 94 ? 9.219 17.625 4.129 1 94.94 94 ILE A N 1
ATOM 753 C CA . ILE A 1 94 ? 7.84 17.844 4.555 1 94.94 94 ILE A CA 1
ATOM 754 C C . ILE A 1 94 ? 7.777 17.906 6.078 1 94.94 94 ILE A C 1
ATOM 756 O O . ILE A 1 94 ? 7.191 18.844 6.641 1 94.94 94 ILE A O 1
ATOM 760 N N . THR A 1 95 ? 8.367 16.953 6.734 1 90.62 95 THR A N 1
ATOM 761 C CA . THR A 1 95 ? 8.297 16.859 8.188 1 90.62 95 THR A CA 1
ATOM 762 C C . THR A 1 95 ? 9.062 18 8.844 1 90.62 95 THR A C 1
ATOM 764 O O . THR A 1 95 ? 8.82 18.328 10.008 1 90.62 95 THR A O 1
ATOM 767 N N . SER A 1 96 ? 9.938 18.641 8.086 1 91.38 96 SER A N 1
ATOM 768 C CA . SER A 1 96 ? 10.727 19.734 8.625 1 91.38 96 SER A CA 1
ATOM 769 C C . SER A 1 96 ? 10.07 21.078 8.328 1 91.38 96 SER A C 1
ATOM 771 O O . SER A 1 96 ? 10.531 22.125 8.812 1 91.38 96 SER A O 1
ATOM 773 N N . ASP A 1 97 ? 9.117 21.062 7.508 1 93.81 97 ASP A N 1
ATOM 774 C CA . ASP A 1 97 ? 8.406 22.297 7.184 1 93.81 97 ASP A CA 1
ATOM 775 C C . ASP A 1 97 ? 7.699 22.859 8.414 1 93.81 97 ASP A C 1
ATOM 777 O O . ASP A 1 97 ? 7.016 22.125 9.133 1 93.81 97 ASP A O 1
ATOM 781 N N . PRO A 1 98 ? 7.77 24.156 8.719 1 90.38 98 PRO A N 1
ATOM 782 C CA . PRO A 1 98 ? 7.102 24.766 9.867 1 90.38 98 PRO A CA 1
ATOM 783 C C . PRO A 1 98 ? 5.59 24.562 9.852 1 90.38 98 PRO A C 1
ATOM 785 O O . PRO A 1 98 ? 4.957 24.484 10.906 1 90.38 98 PRO A O 1
ATOM 788 N N . GLU A 1 99 ? 5.07 24.453 8.695 1 90.31 99 GLU A N 1
ATOM 789 C CA . GLU A 1 99 ? 3.625 24.266 8.578 1 90.31 99 GLU A CA 1
ATOM 790 C C . GLU A 1 99 ? 3.209 22.844 8.938 1 90.31 99 GLU A C 1
ATOM 792 O O . GLU A 1 99 ? 2.039 22.594 9.219 1 90.31 99 GLU A O 1
ATOM 797 N N . TYR A 1 100 ? 4.141 21.906 8.875 1 88.75 100 TYR A N 1
ATOM 798 C CA . TYR A 1 100 ? 3.857 20.516 9.164 1 88.75 100 TYR A CA 1
ATOM 799 C C . TYR A 1 100 ? 3.342 20.344 10.586 1 88.75 100 TYR A C 1
ATOM 801 O O . TYR A 1 100 ? 2.311 19.703 10.812 1 88.75 100 TYR A O 1
ATOM 809 N N . GLN A 1 101 ? 4.039 20.969 11.5 1 80.06 101 GLN A N 1
ATOM 810 C CA . GLN A 1 101 ? 3.656 20.828 12.898 1 80.06 101 GLN A CA 1
ATOM 811 C C . GLN A 1 101 ? 2.301 21.469 13.164 1 80.06 101 GLN A C 1
ATOM 813 O O . GLN A 1 101 ? 1.473 20.906 13.891 1 80.06 101 GLN A O 1
ATOM 818 N N . THR A 1 102 ? 2.102 22.578 12.5 1 80.31 102 THR A N 1
ATOM 819 C CA . THR A 1 102 ? 0.844 23.297 12.688 1 80.31 102 THR A CA 1
ATOM 820 C 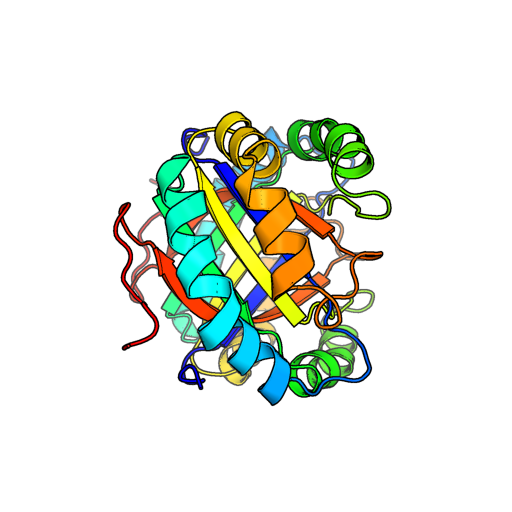C . THR A 1 102 ? -0.32 22.516 12.094 1 80.31 102 THR A C 1
ATOM 822 O O . THR A 1 102 ? -1.361 22.359 12.734 1 80.31 102 THR A O 1
AT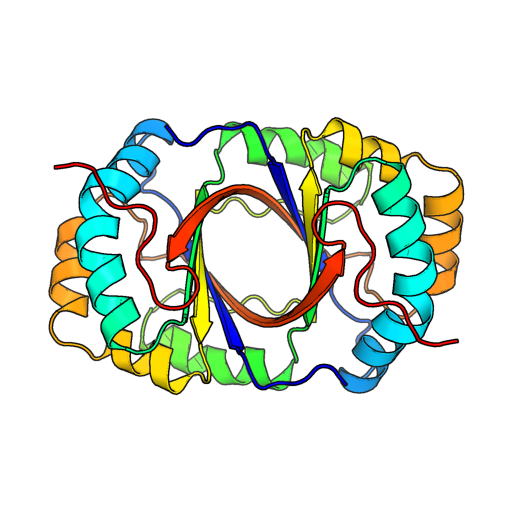OM 825 N N . LEU A 1 103 ? -0.077 21.938 10.945 1 78.81 103 LEU A N 1
ATOM 826 C CA . LEU A 1 103 ? -1.105 21.125 10.289 1 78.81 103 LEU A CA 1
ATOM 827 C C . LEU A 1 103 ? -1.35 19.828 11.062 1 78.81 103 LEU A C 1
ATOM 829 O O . LEU A 1 103 ? -2.496 19.406 11.227 1 78.81 103 LEU A O 1
ATOM 833 N N . GLY A 1 104 ? -0.274 19.172 11.352 1 72.38 104 GLY A N 1
ATOM 834 C CA . GLY A 1 104 ? -0.38 17.922 12.094 1 72.38 104 GLY A CA 1
ATOM 835 C C . GLY A 1 104 ? -1.208 18.047 13.359 1 72.38 104 GLY A C 1
ATOM 836 O O . GLY A 1 104 ? -2.168 17.297 13.555 1 72.38 104 GLY A O 1
ATOM 837 N N . ARG A 1 105 ? -0.863 18.938 14.164 1 73.81 105 ARG A N 1
ATOM 838 C CA . ARG A 1 105 ? -1.552 19.109 15.438 1 73.81 105 ARG A CA 1
ATOM 839 C C . ARG A 1 105 ? -2.973 19.625 15.234 1 73.81 105 ARG A C 1
ATOM 841 O O . ARG A 1 105 ? -3.924 19.062 15.789 1 73.81 105 ARG A O 1
ATOM 848 N N . ALA A 1 106 ? -3.068 20.562 14.383 1 74.75 106 ALA A N 1
ATOM 849 C CA . ALA A 1 106 ? -4.344 21.266 14.305 1 74.75 106 ALA A CA 1
ATOM 850 C C . ALA A 1 106 ? -5.395 20.422 13.594 1 74.75 106 ALA A C 1
ATOM 852 O O . ALA A 1 106 ? -6.57 20.422 13.969 1 74.75 106 ALA A O 1
ATOM 853 N N . VAL A 1 107 ? -4.98 19.641 12.664 1 80.25 107 VAL A N 1
ATOM 854 C CA . VAL A 1 107 ? -6 19 11.836 1 80.25 107 VAL A CA 1
ATOM 855 C C . VAL A 1 107 ? -6.094 17.516 12.195 1 80.25 107 VAL A C 1
ATOM 857 O O . VAL A 1 107 ? -7.113 16.875 11.945 1 80.25 107 VAL A O 1
ATOM 860 N N . GLU A 1 108 ? -5.07 17.031 12.82 1 85.62 108 GLU A N 1
ATOM 861 C CA . GLU A 1 108 ? -5.074 15.586 13.023 1 85.62 108 GLU A CA 1
ATOM 862 C C . GLU A 1 108 ? -5.309 15.242 14.492 1 85.62 108 GLU A C 1
ATOM 864 O O . GLU A 1 108 ? -5.672 14.109 14.812 1 85.62 108 GLU A O 1
ATOM 869 N N . ALA A 1 109 ? -5.242 16.328 15.219 1 83.38 109 ALA A N 1
ATOM 870 C CA . ALA A 1 109 ? -5.434 16.094 16.641 1 83.38 109 ALA A CA 1
ATOM 871 C C . ALA A 1 109 ? -6.816 15.523 16.922 1 83.38 109 ALA A C 1
ATOM 873 O O . ALA A 1 109 ? -7.816 15.992 16.375 1 83.38 109 ALA A O 1
ATOM 874 N N . GLU A 1 110 ? -6.93 14.453 17.594 1 89.75 110 GLU A N 1
ATOM 875 C CA . GLU A 1 110 ? -8.148 13.781 18.031 1 89.75 110 GLU A CA 1
ATOM 876 C C . GLU A 1 110 ? -8.641 12.789 16.984 1 89.75 110 GLU A C 1
ATOM 878 O O . GLU A 1 110 ? -9.609 12.062 17.219 1 89.75 110 GLU A O 1
ATOM 883 N N . TRP A 1 111 ? -8.148 12.93 15.781 1 94.81 111 TRP A N 1
ATOM 884 C CA . TRP A 1 111 ? -8.672 12.109 14.695 1 94.81 111 TRP A CA 1
ATOM 885 C C . TRP A 1 111 ? -7.777 10.906 14.43 1 94.81 111 TRP A C 1
ATOM 887 O O . TRP A 1 111 ? -8.258 9.844 14.047 1 94.81 111 TRP A O 1
ATOM 897 N N . ILE A 1 112 ? -6.516 11.086 14.617 1 94.44 112 ILE A N 1
ATOM 898 C CA . ILE A 1 112 ? -5.531 10.062 14.297 1 94.44 112 ILE A CA 1
ATOM 899 C C . ILE A 1 112 ? -4.836 9.594 15.578 1 94.44 112 ILE A C 1
ATOM 901 O O . ILE A 1 112 ? -4.441 10.414 16.406 1 94.44 112 ILE A O 1
ATOM 905 N N . ASP A 1 113 ? -4.836 8.312 15.797 1 93.94 113 ASP A N 1
ATOM 906 C CA . ASP A 1 113 ? -4.004 7.746 16.859 1 93.94 113 ASP A CA 1
ATOM 907 C C . ASP A 1 113 ? -2.52 7.891 16.516 1 93.94 113 ASP A C 1
ATOM 909 O O . ASP A 1 113 ? -1.95 7.047 15.828 1 93.94 113 ASP A O 1
ATOM 913 N N . SER A 1 114 ? -1.884 8.883 17.016 1 89.25 114 SER A N 1
ATOM 914 C CA . SER A 1 114 ? -0.525 9.25 16.641 1 89.25 114 SER A CA 1
ATOM 915 C C . SER A 1 114 ? 0.503 8.344 17.297 1 89.25 114 SER A C 1
ATOM 917 O O . SER A 1 114 ? 1.691 8.398 16.984 1 89.25 114 SER A O 1
ATOM 919 N N . THR A 1 115 ? 0.108 7.496 18.188 1 91.88 115 THR A N 1
ATOM 920 C CA . THR A 1 115 ? 1.04 6.625 18.891 1 91.88 115 THR A CA 1
ATOM 921 C C . THR A 1 115 ? 1.316 5.359 18.094 1 91.88 115 THR A C 1
ATOM 923 O O . THR A 1 115 ? 2.189 4.57 18.453 1 91.88 115 THR A O 1
ATOM 926 N N . LYS A 1 116 ? 0.527 5.289 17.062 1 93.88 116 LYS A N 1
ATOM 927 C CA . LYS A 1 116 ? 0.672 4.105 16.219 1 93.88 116 LYS A CA 1
ATOM 928 C C . LYS A 1 116 ? 0.646 4.48 14.742 1 93.88 116 LYS A C 1
ATOM 930 O O . LYS A 1 116 ? -0.142 5.332 14.328 1 93.88 116 LYS A O 1
ATOM 935 N N . GLY A 1 117 ? 1.446 3.801 14 1 97 117 GLY A N 1
ATOM 936 C CA . GLY A 1 117 ? 1.523 3.947 12.555 1 97 117 GLY A CA 1
ATOM 937 C C . GLY A 1 117 ? 2.633 3.121 11.93 1 97 117 GLY A C 1
ATOM 938 O O . GLY A 1 117 ? 3.455 2.539 12.641 1 97 117 GLY A O 1
ATOM 939 N N . GLU A 1 118 ? 2.574 3.027 10.68 1 98.19 118 GLU A N 1
ATOM 940 C CA . GLU A 1 118 ? 3.564 2.252 9.938 1 98.19 118 GLU A CA 1
ATOM 941 C C . GLU A 1 118 ? 3.967 2.959 8.648 1 98.19 118 GLU A C 1
ATOM 943 O O . GLU A 1 118 ? 3.156 3.662 8.039 1 98.19 118 GLU A O 1
ATOM 948 N N . ILE A 1 119 ? 5.203 2.768 8.305 1 98.31 119 ILE A N 1
ATOM 949 C CA . ILE A 1 119 ? 5.73 3.293 7.051 1 98.31 119 ILE A CA 1
ATOM 950 C C . ILE A 1 119 ? 6.16 2.141 6.145 1 98.31 119 ILE A C 1
ATOM 952 O O . ILE A 1 119 ? 6.73 1.154 6.617 1 98.31 119 ILE A O 1
ATOM 956 N N . MET A 1 120 ? 5.848 2.227 4.906 1 98.5 120 MET A N 1
ATOM 957 C CA . MET A 1 120 ? 6.348 1.339 3.861 1 98.5 120 MET A CA 1
ATOM 958 C C . MET A 1 120 ? 7.051 2.131 2.766 1 98.5 120 MET A C 1
ATOM 960 O O . MET A 1 120 ? 6.574 3.188 2.352 1 98.5 120 MET A O 1
ATOM 964 N N . VAL A 1 121 ? 8.156 1.582 2.268 1 98.25 121 VAL A N 1
ATOM 965 C CA . VAL A 1 121 ? 8.922 2.262 1.229 1 98.25 121 VAL A CA 1
ATOM 966 C C . VAL A 1 121 ? 9.375 1.252 0.177 1 98.25 121 VAL A C 1
ATOM 968 O O . VAL A 1 121 ? 9.711 0.111 0.506 1 98.25 121 VAL A O 1
ATOM 971 N N . GLY A 1 122 ? 9.328 1.695 -1.093 1 97.94 122 GLY A N 1
ATOM 972 C CA . GLY A 1 122 ? 9.789 0.813 -2.154 1 97.94 122 GLY A CA 1
ATOM 973 C C . GLY A 1 122 ? 9.734 1.456 -3.527 1 97.94 122 GLY A C 1
ATOM 974 O O . GLY A 1 122 ? 9.602 2.676 -3.645 1 97.94 122 GLY A O 1
ATOM 975 N N . TYR A 1 123 ? 9.914 0.611 -4.484 1 97.81 123 TYR A N 1
ATOM 976 C CA . TYR A 1 123 ? 9.906 0.993 -5.891 1 97.81 123 TYR A CA 1
ATOM 977 C C . TYR A 1 123 ? 8.859 0.2 -6.668 1 97.81 123 TYR A C 1
ATOM 979 O O . TYR A 1 123 ? 8.891 -1.032 -6.676 1 97.81 123 TYR A O 1
ATOM 987 N N . GLU A 1 124 ? 8 0.948 -7.367 1 97.5 124 GLU A N 1
ATOM 988 C CA . GLU A 1 124 ? 6.816 0.344 -7.973 1 97.5 124 GLU A CA 1
ATOM 989 C C . GLU A 1 124 ? 7.043 0.059 -9.453 1 97.5 124 GLU A C 1
ATOM 991 O O . GLU A 1 124 ? 7.613 0.883 -10.172 1 97.5 124 GLU A O 1
ATOM 996 N N . ARG A 1 125 ? 6.609 -1.055 -9.852 1 96.06 125 ARG A N 1
ATOM 997 C CA . ARG A 1 125 ? 6.465 -1.418 -11.258 1 96.06 125 ARG A CA 1
ATOM 998 C C . ARG A 1 125 ? 5.008 -1.707 -11.602 1 96.06 125 ARG A C 1
ATOM 1000 O O . ARG A 1 125 ? 4.312 -2.396 -10.852 1 96.06 125 ARG A O 1
ATOM 1007 N N . VAL A 1 126 ? 4.582 -1.146 -12.711 1 96.75 126 VAL A N 1
ATOM 1008 C CA . VAL A 1 126 ? 3.219 -1.362 -13.18 1 96.75 126 VAL A CA 1
ATOM 1009 C C . VAL A 1 126 ? 3.205 -2.475 -14.227 1 96.75 126 VAL A C 1
ATOM 1011 O O . VAL A 1 126 ? 3.906 -2.393 -15.242 1 96.75 126 VAL A O 1
ATOM 1014 N N . TYR A 1 127 ? 2.389 -3.498 -14.016 1 97.19 127 TYR A N 1
ATOM 1015 C CA . TYR A 1 127 ? 2.373 -4.641 -14.922 1 97.19 127 TYR A CA 1
ATOM 1016 C C . TYR A 1 127 ? 1.082 -4.676 -15.734 1 97.19 127 TYR A C 1
ATOM 1018 O O . TYR A 1 127 ? 1.061 -5.188 -16.859 1 97.19 127 TYR A O 1
ATOM 1026 N N . ILE A 1 128 ? -0.015 -4.289 -15.18 1 98.06 128 ILE A N 1
ATOM 1027 C CA . ILE A 1 128 ? -1.291 -4.117 -15.859 1 98.06 128 ILE A CA 1
ATOM 1028 C C . ILE A 1 128 ? -1.808 -2.695 -15.641 1 98.06 128 ILE A C 1
ATOM 1030 O O . ILE A 1 128 ? -1.822 -2.203 -14.508 1 98.06 128 ILE A O 1
ATOM 1034 N N . GLU A 1 129 ? -2.172 -2.086 -16.672 1 98 129 GLU A N 1
ATOM 1035 C CA . GLU A 1 129 ? -2.791 -0.763 -16.688 1 98 129 GLU A CA 1
ATOM 1036 C C . GLU A 1 129 ? -3.947 -0.698 -17.672 1 98 129 GLU A C 1
ATOM 1038 O O . GLU A 1 129 ? -3.805 -1.103 -18.828 1 98 129 GLU A O 1
ATOM 1043 N N . ASN A 1 130 ? -5.078 -0.213 -17.203 1 97.19 130 ASN A N 1
ATOM 1044 C CA . ASN A 1 130 ? -6.262 -0.139 -18.047 1 97.19 130 ASN A CA 1
ATOM 1045 C C . ASN A 1 130 ? -6.566 -1.482 -18.703 1 97.19 130 ASN A C 1
ATOM 1047 O O . ASN A 1 130 ? -6.781 -1.551 -19.922 1 97.19 130 ASN A O 1
ATOM 1051 N N . LYS A 1 131 ? -6.426 -2.525 -18.016 1 96.5 131 LYS A N 1
ATOM 1052 C CA . LYS A 1 131 ? -6.773 -3.895 -18.375 1 96.5 131 LYS A CA 1
ATOM 1053 C C . LYS A 1 131 ? -5.812 -4.449 -19.422 1 96.5 131 LYS A C 1
ATOM 1055 O O . LYS A 1 131 ? -6.117 -5.438 -20.094 1 96.5 131 LYS A O 1
ATOM 1060 N N . GLU A 1 132 ? -4.742 -3.748 -19.656 1 97.44 132 GLU A N 1
ATOM 1061 C CA . GLU A 1 132 ? -3.732 -4.211 -20.594 1 97.44 132 GLU A CA 1
ATOM 1062 C C . GLU A 1 132 ? -2.408 -4.496 -19.891 1 97.44 132 GLU A C 1
ATOM 1064 O O . GLU A 1 132 ? -1.983 -3.732 -19.031 1 97.44 132 GLU A O 1
ATOM 1069 N N . ILE A 1 133 ? -1.773 -5.574 -20.266 1 96.94 133 ILE A N 1
ATOM 1070 C CA . ILE A 1 133 ? -0.438 -5.859 -19.75 1 96.94 133 ILE A CA 1
ATOM 1071 C C . ILE A 1 133 ? 0.562 -4.863 -20.328 1 96.94 133 ILE A C 1
ATOM 1073 O O . ILE A 1 133 ? 0.661 -4.719 -21.547 1 96.94 133 ILE A O 1
ATOM 1077 N N . VAL A 1 134 ? 1.331 -4.191 -19.547 1 96 134 VAL A N 1
ATOM 1078 C CA . VAL A 1 134 ? 2.156 -3.1 -20.062 1 96 134 VAL A CA 1
ATOM 1079 C C . VAL A 1 134 ? 3.627 -3.383 -19.766 1 96 134 VAL A C 1
ATOM 1081 O O . VAL A 1 134 ? 4.512 -2.684 -20.266 1 96 134 VAL A O 1
ATOM 1084 N N . ASP A 1 135 ? 3.938 -4.277 -18.844 1 87.31 135 ASP A N 1
ATOM 1085 C CA . ASP A 1 135 ? 5.312 -4.695 -18.578 1 87.31 135 ASP A CA 1
ATOM 1086 C C . ASP A 1 135 ? 5.438 -6.215 -18.594 1 87.31 135 ASP A C 1
ATOM 1088 O O . ASP A 1 135 ? 5.055 -6.887 -17.641 1 87.31 135 ASP A O 1
ATOM 1092 N N . ALA A 1 136 ? 5.746 -6.754 -19.703 1 71.69 136 ALA A N 1
ATOM 1093 C CA . ALA A 1 136 ? 5.98 -8.188 -19.875 1 71.69 136 ALA A CA 1
ATOM 1094 C C . ALA A 1 136 ? 7.465 -8.484 -20.062 1 71.69 136 ALA A C 1
ATOM 1096 O O . ALA A 1 136 ? 8.195 -7.672 -20.641 1 71.69 136 ALA A O 1
ATOM 1097 N N . PRO A 1 137 ? 7.789 -9.578 -19.297 1 63.88 137 PRO A N 1
ATOM 1098 C CA . PRO A 1 137 ? 9.172 -9.93 -19.625 1 63.88 137 PRO A CA 1
ATOM 1099 C C . PRO A 1 137 ? 9.398 -10.102 -21.125 1 63.88 137 PRO A C 1
ATOM 1101 O O . PRO A 1 137 ? 8.5 -10.555 -21.844 1 63.88 137 PRO A O 1
ATOM 1104 N N . GLN A 1 138 ? 10.273 -9.219 -21.812 1 54.19 138 GLN A N 1
ATOM 1105 C CA . GLN A 1 138 ? 10.641 -9.422 -23.203 1 54.19 138 GLN A CA 1
ATOM 1106 C C . GLN A 1 138 ? 11.266 -10.797 -23.422 1 54.19 138 GLN A C 1
ATOM 1108 O O . GLN A 1 138 ? 12.102 -11.234 -22.625 1 54.19 138 GLN A O 1
ATOM 1113 N N . ASN A 1 139 ? 10.406 -11.734 -24.031 1 43.94 139 ASN A N 1
ATOM 1114 C CA . ASN A 1 139 ? 11.039 -12.945 -24.547 1 43.94 139 ASN A CA 1
ATOM 1115 C C . ASN A 1 139 ? 12.305 -12.633 -25.328 1 43.94 139 ASN A C 1
ATOM 1117 O O . ASN A 1 139 ? 12.398 -11.578 -25.969 1 43.94 139 ASN A O 1
ATOM 1121 N N . MET B 1 1 ? -18.625 11.133 -0.249 1 59.78 1 MET B N 1
ATOM 1122 C CA . MET B 1 1 ? -17.75 9.992 -0.047 1 59.78 1 MET B CA 1
ATOM 1123 C C . MET B 1 1 ? -17.172 9.508 -1.373 1 59.78 1 MET B C 1
ATOM 1125 O O . MET B 1 1 ? -17.797 9.664 -2.422 1 59.78 1 MET B O 1
ATOM 1129 N N . ALA B 1 2 ? -15.812 9.117 -1.334 1 61.34 2 ALA B N 1
ATOM 1130 C CA . ALA B 1 2 ? -15.242 8.594 -2.57 1 61.34 2 ALA B CA 1
ATOM 1131 C C . ALA B 1 2 ? -16.078 7.441 -3.115 1 61.34 2 ALA B C 1
ATOM 1133 O O . ALA B 1 2 ? -16.672 6.684 -2.35 1 61.34 2 ALA B O 1
ATOM 1134 N N . SER B 1 3 ? -16.188 7.477 -4.398 1 78.5 3 SER B N 1
ATOM 1135 C CA . SER B 1 3 ? -16.859 6.332 -5.008 1 78.5 3 SER B CA 1
ATOM 1136 C C . SER B 1 3 ? -16.188 5.023 -4.59 1 78.5 3 SER B C 1
ATOM 1138 O O . SER B 1 3 ? -14.977 4.969 -4.406 1 78.5 3 SER B O 1
ATOM 1140 N N . ARG B 1 4 ? -16.984 4.035 -4.16 1 89 4 ARG B N 1
ATOM 1141 C CA . ARG B 1 4 ? -16.5 2.709 -3.771 1 89 4 ARG B CA 1
ATOM 1142 C C . ARG B 1 4 ? -16.734 1.695 -4.887 1 89 4 ARG B C 1
ATOM 1144 O O . ARG B 1 4 ? -17.156 0.567 -4.629 1 89 4 ARG B O 1
ATOM 1151 N N . ASP B 1 5 ? -16.344 2.191 -6.078 1 92.88 5 ASP B N 1
ATOM 1152 C CA . ASP B 1 5 ? -16.594 1.378 -7.262 1 92.88 5 ASP B CA 1
ATOM 1153 C C . ASP B 1 5 ? -15.367 0.537 -7.613 1 92.88 5 ASP B C 1
ATOM 1155 O O . ASP B 1 5 ? -15.461 -0.418 -8.383 1 92.88 5 ASP B O 1
ATOM 1159 N N . VAL B 1 6 ? -14.266 0.95 -7.07 1 97.75 6 VAL B N 1
ATOM 1160 C CA . VAL B 1 6 ? -13.039 0.2 -7.32 1 97.75 6 VAL B CA 1
ATOM 1161 C C . VAL B 1 6 ? -12.359 -0.14 -5.996 1 97.75 6 VAL B C 1
ATOM 1163 O O . VAL B 1 6 ? -12.078 0.75 -5.191 1 97.75 6 VAL B O 1
ATOM 1166 N N . LEU B 1 7 ? -12.148 -1.445 -5.828 1 98.12 7 LEU B N 1
ATOM 1167 C CA . LEU B 1 7 ? -11.477 -1.962 -4.645 1 98.12 7 LEU B CA 1
ATOM 1168 C C . LEU B 1 7 ? -9.984 -2.125 -4.898 1 98.12 7 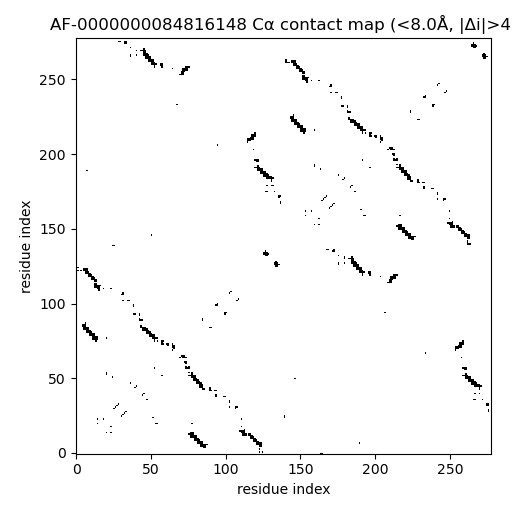LEU B C 1
ATOM 1170 O O . LEU B 1 7 ? -9.578 -2.658 -5.934 1 98.12 7 LEU B O 1
ATOM 1174 N N . LYS B 1 8 ? -9.234 -1.581 -3.998 1 98.56 8 LYS B N 1
ATOM 1175 C CA . LYS B 1 8 ? -7.789 -1.768 -3.99 1 98.56 8 LYS B CA 1
ATOM 1176 C C . LYS B 1 8 ? -7.379 -2.85 -2.994 1 98.56 8 LYS B C 1
ATOM 1178 O O . LYS B 1 8 ? -7.66 -2.74 -1.799 1 98.56 8 LYS B O 1
ATOM 1183 N N . VAL B 1 9 ? -6.73 -3.928 -3.438 1 98.56 9 VAL B N 1
ATOM 1184 C CA . VAL B 1 9 ? -6.285 -5.035 -2.6 1 98.56 9 VAL B CA 1
ATOM 1185 C C . VAL B 1 9 ? -4.77 -5.191 -2.709 1 98.56 9 VAL B C 1
ATOM 1187 O O . VAL B 1 9 ? -4.227 -5.309 -3.811 1 98.56 9 VAL B O 1
ATOM 1190 N N . SER B 1 10 ? -4.102 -5.176 -1.58 1 98.75 10 SER B N 1
ATOM 1191 C CA . SER B 1 10 ? -2.654 -5.352 -1.56 1 98.75 10 SER B CA 1
ATOM 1192 C C . SER B 1 10 ? -2.256 -6.578 -0.746 1 98.75 10 SER B C 1
ATOM 1194 O O . SER B 1 10 ? -2.762 -6.785 0.359 1 98.75 10 SER B O 1
ATOM 1196 N N . ALA B 1 11 ? -1.411 -7.363 -1.284 1 97.62 11 ALA B N 1
ATOM 1197 C CA . ALA B 1 11 ? -0.793 -8.492 -0.591 1 97.62 11 ALA B CA 1
ATOM 1198 C C . ALA B 1 11 ? 0.69 -8.234 -0.342 1 97.62 11 ALA B C 1
ATOM 1200 O O . ALA B 1 11 ? 1.457 -8.023 -1.284 1 97.62 11 ALA B O 1
ATOM 1201 N N . LEU B 1 12 ? 1.08 -8.219 0.904 1 98.69 12 LEU B N 1
ATOM 1202 C CA . LEU B 1 12 ? 2.469 -8.008 1.302 1 98.69 12 LEU B CA 1
ATOM 1203 C C . LEU B 1 12 ? 3.182 -9.344 1.494 1 98.69 12 LEU B C 1
ATOM 1205 O O . LEU B 1 12 ? 2.752 -10.172 2.299 1 98.69 12 LEU B O 1
ATOM 1209 N N . HIS B 1 13 ? 4.266 -9.516 0.76 1 97.25 13 HIS B N 1
ATOM 1210 C CA . HIS B 1 13 ? 4.992 -10.781 0.749 1 97.25 13 HIS B CA 1
ATOM 1211 C C . HIS B 1 13 ? 6.391 -10.617 1.332 1 97.25 13 HIS B C 1
ATOM 1213 O O . HIS B 1 13 ? 6.98 -9.539 1.248 1 97.25 13 HIS B O 1
ATOM 1219 N N . TYR B 1 14 ? 6.867 -11.641 1.875 1 97.69 14 TYR B N 1
ATOM 1220 C CA . TYR B 1 14 ? 8.203 -11.742 2.459 1 97.69 14 TYR B CA 1
ATOM 1221 C C . TYR B 1 14 ? 9.047 -12.781 1.729 1 97.69 14 TYR B C 1
ATOM 1223 O O . TYR B 1 14 ? 8.586 -13.891 1.477 1 97.69 14 TYR B O 1
ATOM 1231 N N . LYS B 1 15 ? 10.172 -12.398 1.321 1 97.5 15 LYS B N 1
ATOM 1232 C CA . LYS B 1 15 ? 11.039 -13.32 0.591 1 97.5 15 LYS B CA 1
ATOM 1233 C C . LYS B 1 15 ? 11.625 -14.375 1.521 1 97.5 15 LYS B C 1
ATOM 1235 O O . LYS B 1 15 ? 11.758 -14.148 2.725 1 97.5 15 LYS B O 1
ATOM 1240 N N . ASP B 1 16 ? 11.938 -15.586 0.984 1 96.56 16 ASP B N 1
ATOM 1241 C CA . ASP B 1 16 ? 12.727 -16.562 1.721 1 96.56 16 ASP B CA 1
ATOM 1242 C C . ASP B 1 16 ? 14.062 -15.969 2.176 1 96.56 16 ASP B C 1
ATOM 1244 O O . ASP B 1 16 ? 14.75 -15.312 1.394 1 96.56 16 ASP B O 1
ATOM 1248 N N . PRO B 1 17 ? 14.414 -16.188 3.479 1 95.44 17 PRO B N 1
ATOM 1249 C CA . PRO B 1 17 ? 15.602 -15.531 4.016 1 95.44 17 PRO B CA 1
ATOM 1250 C C . PRO B 1 17 ? 16.891 -15.938 3.293 1 95.44 17 PRO B C 1
ATOM 1252 O O . PRO B 1 17 ? 17.906 -15.25 3.395 1 95.44 17 PRO B O 1
ATOM 1255 N N . SER B 1 18 ? 16.844 -17.016 2.49 1 96.62 18 SER B N 1
ATOM 1256 C CA . SER B 1 18 ? 18.047 -17.5 1.809 1 96.62 18 SER B CA 1
ATOM 1257 C C . SER B 1 18 ? 18.281 -16.734 0.508 1 96.62 18 SER B C 1
ATOM 1259 O O . SER B 1 18 ? 19.312 -16.906 -0.132 1 96.62 18 SER B O 1
ATOM 1261 N N . LYS B 1 19 ? 17.375 -15.906 0.086 1 97.69 19 LYS B N 1
ATOM 1262 C CA . LYS B 1 19 ? 17.469 -15.18 -1.177 1 97.69 19 LYS B CA 1
ATOM 1263 C C . LYS B 1 19 ? 17.859 -13.719 -0.944 1 97.69 19 LYS B C 1
ATOM 1265 O O . LYS B 1 19 ? 17.484 -13.133 0.071 1 97.69 19 LYS B O 1
ATOM 1270 N N . THR B 1 20 ? 18.578 -13.172 -1.896 1 97.31 20 THR B N 1
ATOM 1271 C CA . THR B 1 20 ? 18.859 -11.742 -1.875 1 97.31 20 THR B CA 1
ATOM 1272 C C . THR B 1 20 ? 17.688 -10.953 -2.479 1 97.31 20 THR B C 1
ATOM 1274 O O . THR B 1 20 ? 16.859 -11.516 -3.201 1 97.31 20 THR B O 1
ATOM 1277 N N . ASP B 1 21 ? 17.656 -9.727 -2.176 1 97.25 21 ASP B N 1
ATOM 1278 C CA . ASP B 1 21 ? 16.625 -8.867 -2.76 1 97.25 21 ASP B CA 1
ATOM 1279 C C . ASP B 1 21 ? 16.703 -8.875 -4.285 1 97.25 21 ASP B C 1
ATOM 1281 O O . ASP B 1 21 ? 15.68 -8.93 -4.965 1 97.25 21 ASP B O 1
ATOM 1285 N N . GLU B 1 22 ? 17.891 -8.766 -4.758 1 96.69 22 GLU B N 1
ATOM 1286 C CA . GLU B 1 22 ? 18.094 -8.727 -6.207 1 96.69 22 GLU B CA 1
ATOM 1287 C C . GLU B 1 22 ? 17.594 -10.008 -6.863 1 96.69 22 GLU B C 1
ATOM 1289 O O . GLU B 1 22 ? 16.906 -9.961 -7.887 1 96.69 22 GLU B O 1
ATOM 1294 N N . GLU B 1 23 ? 17.938 -11.133 -6.332 1 96.75 23 GLU B N 1
ATOM 1295 C CA . GLU B 1 23 ? 17.469 -12.414 -6.852 1 96.75 23 GLU B CA 1
ATOM 1296 C C . GLU B 1 23 ? 15.945 -12.5 -6.793 1 96.75 23 GLU B C 1
ATOM 1298 O O . GLU B 1 23 ? 15.305 -12.977 -7.738 1 96.75 23 GLU B O 1
ATOM 1303 N N . PHE B 1 24 ? 15.461 -12.109 -5.742 1 96.94 24 PHE B N 1
ATOM 1304 C CA . PHE B 1 24 ? 14.016 -12.141 -5.516 1 96.94 24 PHE B CA 1
ATOM 1305 C C . PHE B 1 24 ? 13.289 -11.289 -6.551 1 96.94 24 PHE B C 1
ATOM 1307 O O . PHE B 1 24 ? 12.359 -11.766 -7.207 1 96.94 24 PHE B O 1
ATOM 1314 N N . GLU B 1 25 ? 13.656 -10.078 -6.711 1 95.38 25 GLU B N 1
ATOM 1315 C CA . GLU B 1 25 ? 13.031 -9.18 -7.684 1 95.38 25 GLU B CA 1
ATOM 1316 C C . GLU B 1 25 ? 13.141 -9.75 -9.094 1 95.38 25 GLU B C 1
ATOM 1318 O O . GLU B 1 25 ? 12.172 -9.703 -9.859 1 95.38 25 GLU B O 1
ATOM 1323 N N . LYS B 1 26 ? 14.32 -10.211 -9.422 1 94.19 26 LYS B N 1
ATOM 1324 C CA . LYS B 1 26 ? 14.523 -10.812 -10.734 1 94.19 26 LYS B CA 1
ATOM 1325 C C . LYS B 1 26 ? 13.578 -11.984 -10.953 1 94.19 26 LYS B C 1
ATOM 1327 O O . LYS B 1 26 ? 12.977 -12.117 -12.023 1 94.19 26 LYS B O 1
ATOM 1332 N N . HIS B 1 27 ? 13.492 -12.836 -10 1 94.19 27 HIS B N 1
ATOM 1333 C CA . HIS B 1 27 ? 12.609 -13.992 -10.086 1 94.19 27 HIS B CA 1
ATOM 1334 C C . HIS B 1 27 ? 11.156 -13.562 -10.266 1 94.19 27 HIS B C 1
ATOM 1336 O O . HIS B 1 27 ? 10.43 -14.141 -11.078 1 94.19 27 HIS B O 1
ATOM 1342 N N . PHE B 1 28 ? 10.688 -12.555 -9.523 1 93 28 PHE B N 1
ATOM 1343 C CA . PHE B 1 28 ? 9.336 -12.031 -9.68 1 93 28 PHE B CA 1
ATOM 1344 C C . PHE B 1 28 ? 9.102 -11.562 -11.109 1 93 28 PHE B C 1
ATOM 1346 O O . PHE B 1 28 ? 8.086 -11.906 -11.719 1 93 28 PHE B O 1
ATOM 1353 N N . HIS B 1 29 ? 10.039 -10.867 -11.547 1 91.75 29 HIS B N 1
ATOM 1354 C CA . HIS B 1 29 ? 9.891 -10.211 -12.844 1 91.75 29 HIS B CA 1
ATOM 1355 C C . HIS B 1 29 ? 9.953 -11.219 -13.984 1 91.75 29 HIS B C 1
ATOM 1357 O O . HIS B 1 29 ? 9.133 -11.18 -14.906 1 91.75 29 HIS B O 1
ATOM 1363 N N . GLU B 1 30 ? 10.844 -12.172 -13.891 1 92 30 GLU B N 1
ATOM 1364 C CA . GLU B 1 30 ? 11.117 -13.031 -15.031 1 92 30 GLU B CA 1
ATOM 1365 C C . GLU B 1 30 ? 10.328 -14.336 -14.945 1 92 30 GLU B C 1
ATOM 1367 O O . GLU B 1 30 ? 10.07 -14.977 -15.969 1 92 30 GLU B O 1
ATOM 1372 N N . THR B 1 31 ? 9.969 -14.711 -13.789 1 91.75 31 THR B N 1
ATOM 1373 C CA . THR B 1 31 ? 9.391 -16.031 -13.633 1 91.75 31 THR B CA 1
ATOM 1374 C C . THR B 1 31 ? 7.945 -15.945 -13.148 1 91.75 31 THR B C 1
ATOM 1376 O O . THR B 1 31 ? 7.043 -16.531 -13.75 1 91.75 31 THR B O 1
ATOM 1379 N N . ILE B 1 32 ? 7.629 -15.18 -12.195 1 90.62 32 ILE B N 1
ATOM 1380 C CA . ILE B 1 32 ? 6.305 -15.156 -11.586 1 90.62 32 ILE B CA 1
ATOM 1381 C C . ILE B 1 32 ? 5.355 -14.328 -12.453 1 90.62 32 ILE B C 1
ATOM 1383 O O . ILE B 1 32 ? 4.336 -14.844 -12.93 1 90.62 32 ILE B O 1
ATOM 1387 N N . ASN B 1 33 ? 5.727 -13.18 -12.758 1 91.62 33 ASN B N 1
ATOM 1388 C CA . ASN B 1 33 ? 4.781 -12.195 -13.281 1 91.62 33 ASN B CA 1
ATOM 1389 C C . ASN B 1 33 ? 4.32 -12.555 -14.688 1 91.62 33 ASN B C 1
ATOM 1391 O O . ASN B 1 33 ? 3.182 -12.273 -15.062 1 91.62 33 ASN B O 1
ATOM 1395 N N . PRO B 1 34 ? 5.184 -13.188 -15.539 1 90.56 34 PRO B N 1
ATOM 1396 C CA . PRO B 1 34 ? 4.688 -13.492 -16.891 1 90.56 34 PRO B CA 1
ATOM 1397 C C . PRO B 1 34 ? 3.428 -14.352 -16.859 1 90.56 34 PRO B C 1
ATOM 1399 O O . PRO B 1 34 ? 2.451 -14.039 -17.547 1 90.56 34 PRO B O 1
ATOM 1402 N N . ALA B 1 35 ? 3.324 -15.305 -16.062 1 89.25 35 ALA B N 1
ATOM 1403 C CA . ALA B 1 35 ? 2.129 -16.141 -15.953 1 89.25 35 ALA B CA 1
ATOM 1404 C C . ALA B 1 35 ? 1.085 -15.492 -15.047 1 89.25 35 ALA B C 1
ATOM 1406 O O . ALA B 1 35 ? -0.117 -15.586 -15.312 1 89.25 35 ALA B O 1
ATOM 1407 N N . TRP B 1 36 ? 1.479 -14.781 -14.062 1 93.88 36 TRP B N 1
ATOM 1408 C CA . TRP B 1 36 ? 0.593 -14.203 -13.062 1 93.88 36 TRP B CA 1
ATOM 1409 C C . TRP B 1 36 ? -0.276 -13.109 -13.664 1 93.88 36 TRP B C 1
ATOM 1411 O O . TRP B 1 36 ? -1.483 -13.055 -13.414 1 93.88 36 TRP B O 1
ATOM 1421 N N . THR B 1 37 ? 0.348 -12.289 -14.453 1 95.56 37 THR B N 1
ATOM 1422 C CA . THR B 1 37 ? -0.387 -11.164 -15.031 1 95.56 37 THR B CA 1
ATOM 1423 C C . THR B 1 37 ? -1.506 -11.664 -15.938 1 95.56 37 THR B C 1
ATOM 1425 O O . THR B 1 37 ? -2.602 -11.102 -15.953 1 95.56 37 THR B O 1
ATOM 1428 N N . GLU B 1 38 ? -1.271 -12.75 -16.672 1 94.75 38 GLU B N 1
ATOM 1429 C CA . GLU B 1 38 ? -2.326 -13.328 -17.5 1 94.75 38 GLU B CA 1
ATOM 1430 C C . GLU B 1 38 ? -3.473 -13.852 -16.641 1 94.75 38 GLU B C 1
ATOM 1432 O O . GLU B 1 38 ? -4.645 -13.641 -16.953 1 94.75 38 GLU B O 1
ATOM 1437 N N . LEU B 1 39 ? -3.111 -14.508 -15.633 1 95.44 39 LEU B N 1
ATOM 1438 C CA . LEU B 1 39 ? -4.117 -15.117 -14.758 1 95.44 39 LEU B CA 1
ATOM 1439 C C . LEU B 1 39 ? -4.992 -14.047 -14.117 1 95.44 39 LEU B C 1
ATOM 1441 O O . LEU B 1 39 ? -6.223 -14.141 -14.148 1 95.44 39 LEU B O 1
ATOM 1445 N N . VAL B 1 40 ? -4.367 -13.016 -13.523 1 96.75 40 VAL B N 1
ATOM 1446 C CA . VAL B 1 40 ? -5.16 -12.055 -12.766 1 96.75 40 VAL B CA 1
ATOM 1447 C C . VAL B 1 40 ? -5.973 -11.188 -13.727 1 96.75 40 VAL B C 1
ATOM 1449 O O . VAL B 1 40 ? -7.09 -10.773 -13.406 1 96.75 40 VAL B O 1
ATOM 1452 N N . LYS B 1 41 ? -5.43 -10.914 -14.891 1 97.12 41 LYS B N 1
ATOM 1453 C CA . LYS B 1 41 ? -6.199 -10.195 -15.906 1 97.12 41 LYS B CA 1
ATOM 1454 C C . LYS B 1 41 ? -7.449 -10.984 -16.297 1 97.12 41 LYS B C 1
ATOM 1456 O O . LYS B 1 41 ? -8.531 -10.406 -16.438 1 97.12 41 LYS B O 1
ATOM 1461 N N . LYS B 1 42 ? -7.27 -12.227 -16.5 1 96.88 42 LYS B N 1
ATOM 1462 C CA . LYS B 1 42 ? -8.383 -13.109 -16.828 1 96.88 42 LYS B CA 1
ATOM 1463 C C . LYS B 1 42 ? -9.508 -12.977 -15.797 1 96.88 42 LYS B C 1
ATOM 1465 O O . LYS B 1 42 ? -10.688 -13.125 -16.125 1 96.88 42 LYS B O 1
ATOM 1470 N N . HIS B 1 43 ? -9.219 -12.633 -14.617 1 97.94 43 HIS B N 1
ATOM 1471 C CA . HIS B 1 43 ? -10.195 -12.578 -13.539 1 97.94 43 HIS B CA 1
ATOM 1472 C C . HIS B 1 43 ? -10.586 -11.133 -13.227 1 97.94 43 HIS B C 1
ATOM 1474 O O . HIS B 1 43 ? -11.094 -10.844 -12.141 1 97.94 43 HIS B O 1
ATOM 1480 N N . GLY B 1 44 ? -10.32 -10.242 -14.086 1 98.12 44 GLY B N 1
ATOM 1481 C CA . GLY B 1 44 ? -10.953 -8.938 -14.031 1 98.12 44 GLY B CA 1
ATOM 1482 C C . GLY B 1 44 ? -10.102 -7.891 -13.336 1 98.12 44 GLY B C 1
ATOM 1483 O O . GLY B 1 44 ? -10.586 -6.801 -13.016 1 98.12 44 GLY B O 1
ATOM 1484 N N . VAL B 1 45 ? -8.867 -8.164 -13.094 1 98.62 45 VAL B N 1
ATOM 1485 C CA . VAL B 1 45 ? -7.969 -7.148 -12.539 1 98.62 45 VAL B CA 1
ATOM 1486 C C . VAL B 1 45 ? -7.723 -6.059 -13.586 1 98.62 45 VAL B C 1
ATOM 1488 O O . VAL B 1 45 ? -7.285 -6.348 -14.703 1 98.62 45 VAL B O 1
ATOM 1491 N N . MET B 1 46 ? -7.977 -4.812 -13.141 1 98.62 46 MET B N 1
ATOM 1492 C CA . MET B 1 46 ? -7.895 -3.686 -14.062 1 98.62 46 MET B CA 1
ATOM 1493 C C . MET B 1 46 ? -6.512 -3.045 -14.023 1 98.62 46 MET B C 1
ATOM 1495 O O . MET B 1 46 ? -6.074 -2.436 -15 1 98.62 46 MET B O 1
ATOM 1499 N N . ARG B 1 47 ? -5.926 -3.104 -12.969 1 98.56 47 ARG B N 1
ATOM 1500 C CA . ARG B 1 47 ? -4.582 -2.588 -12.727 1 98.56 47 ARG B CA 1
ATOM 1501 C C . ARG B 1 47 ? -3.83 -3.471 -11.734 1 98.56 47 ARG B C 1
ATOM 1503 O O . ARG B 1 47 ? -4.414 -3.971 -10.773 1 98.56 47 ARG B O 1
ATOM 1510 N N . TYR B 1 48 ? -2.58 -3.707 -12.031 1 98.5 48 TYR B N 1
ATOM 1511 C CA . TYR B 1 48 ? -1.719 -4.531 -11.188 1 98.5 48 TYR B CA 1
ATOM 1512 C C . TYR B 1 48 ? -0.314 -3.945 -11.109 1 98.5 48 TYR B C 1
ATOM 1514 O O . TYR B 1 48 ? 0.313 -3.678 -12.133 1 98.5 48 TYR B O 1
ATOM 1522 N N . THR B 1 49 ? 0.143 -3.715 -9.914 1 98.12 49 THR B N 1
ATOM 1523 C CA . THR B 1 49 ? 1.495 -3.225 -9.672 1 98.12 49 THR B CA 1
ATOM 1524 C C . THR B 1 49 ? 2.217 -4.102 -8.656 1 98.12 49 THR B C 1
ATOM 1526 O O . THR B 1 49 ? 1.579 -4.77 -7.836 1 98.12 49 THR B O 1
ATOM 1529 N N . VAL B 1 50 ? 3.492 -4.137 -8.758 1 97.31 50 VAL B N 1
ATOM 1530 C CA . VAL B 1 50 ? 4.344 -4.691 -7.715 1 97.31 50 VAL B CA 1
ATOM 1531 C C . VAL B 1 50 ? 5.285 -3.609 -7.188 1 97.31 50 VAL B C 1
ATOM 1533 O O . VAL B 1 50 ? 5.988 -2.959 -7.965 1 97.31 50 VAL B O 1
ATOM 1536 N N . THR B 1 51 ? 5.246 -3.367 -5.895 1 98.12 51 THR B N 1
ATOM 1537 C CA . THR B 1 51 ? 6.23 -2.525 -5.223 1 98.12 51 THR B CA 1
ATOM 1538 C C . THR B 1 51 ? 7.285 -3.377 -4.523 1 98.12 51 THR B C 1
ATOM 1540 O O . THR B 1 51 ? 6.977 -4.105 -3.58 1 98.12 51 THR B O 1
ATOM 1543 N N . PHE B 1 52 ? 8.492 -3.287 -5.035 1 97.88 52 PHE B N 1
ATOM 1544 C CA . PHE B 1 52 ? 9.594 -3.975 -4.379 1 97.88 52 PHE B CA 1
ATOM 1545 C C . PHE B 1 52 ? 10.18 -3.113 -3.268 1 97.88 52 PHE B C 1
ATOM 1547 O O . PHE B 1 52 ? 10.398 -1.913 -3.451 1 97.88 52 PHE B O 1
ATOM 1554 N N . CYS B 1 53 ? 10.352 -3.707 -2.096 1 98 53 CYS B N 1
ATOM 1555 C CA . CYS B 1 53 ? 10.828 -3.027 -0.896 1 98 53 CYS B CA 1
ATOM 1556 C C . CYS B 1 53 ? 12.172 -3.598 -0.441 1 98 53 CYS B C 1
ATOM 1558 O O . CYS B 1 53 ? 12.211 -4.488 0.411 1 98 53 CYS B O 1
ATOM 1560 N N . PRO B 1 54 ? 13.227 -3.076 -1.009 1 96.81 54 PRO B N 1
ATOM 1561 C CA . PRO B 1 54 ? 14.531 -3.623 -0.635 1 96.81 54 PRO B CA 1
ATOM 1562 C C . PRO B 1 54 ? 14.797 -3.543 0.867 1 96.81 54 PRO B C 1
ATOM 1564 O O . PRO B 1 54 ? 14.508 -2.52 1.494 1 96.81 54 PRO B O 1
ATOM 1567 N N . SER B 1 55 ? 15.438 -4.59 1.368 1 97.75 55 SER B N 1
ATOM 1568 C CA . SER B 1 55 ? 15.648 -4.746 2.805 1 97.75 55 SER B CA 1
ATOM 1569 C C . SER B 1 55 ? 16.469 -3.598 3.371 1 97.75 55 SER B C 1
ATOM 1571 O O . SER B 1 55 ? 16.172 -3.09 4.457 1 97.75 55 SER B O 1
ATOM 1573 N N . ASP B 1 56 ? 17.469 -3.193 2.664 1 96.06 56 ASP B N 1
ATOM 1574 C CA . ASP B 1 56 ? 18.359 -2.148 3.158 1 96.06 56 ASP B CA 1
ATOM 1575 C C . ASP B 1 56 ? 17.656 -0.8 3.219 1 96.06 56 ASP B C 1
ATOM 1577 O O . ASP B 1 56 ? 17.906 0.006 4.113 1 96.06 56 ASP B O 1
ATOM 1581 N N . VAL B 1 57 ? 16.766 -0.577 2.312 1 95.38 57 VAL B N 1
ATOM 1582 C CA . VAL B 1 57 ? 16.016 0.673 2.293 1 95.38 57 VAL B CA 1
ATOM 1583 C C . VAL B 1 57 ? 15.062 0.719 3.48 1 95.38 57 VAL B C 1
ATOM 1585 O O . VAL B 1 57 ? 15.016 1.712 4.211 1 95.38 57 VAL B O 1
ATOM 1588 N N . SER B 1 58 ? 14.328 -0.337 3.713 1 97.25 58 SER B N 1
ATOM 1589 C CA . SER B 1 58 ? 13.406 -0.414 4.844 1 97.25 58 SER B CA 1
ATOM 1590 C C . SER B 1 58 ? 14.148 -0.309 6.172 1 97.25 58 SER B C 1
ATOM 1592 O O . SER B 1 58 ? 13.75 0.453 7.055 1 97.25 58 SER B O 1
ATOM 1594 N N . ALA B 1 59 ? 15.172 -1.069 6.301 1 96.38 59 ALA B N 1
ATOM 1595 C CA . ALA B 1 59 ? 15.953 -1.056 7.535 1 96.38 59 ALA B CA 1
ATOM 1596 C C . ALA B 1 59 ? 16.547 0.325 7.789 1 96.38 59 ALA B C 1
ATOM 1598 O O . ALA B 1 59 ? 16.625 0.777 8.938 1 96.38 59 ALA B O 1
ATOM 1599 N N . GLY B 1 60 ? 17 0.956 6.785 1 95.38 60 GLY B N 1
ATOM 1600 C CA . GLY B 1 60 ? 17.641 2.26 6.902 1 95.38 60 GLY B CA 1
ATOM 1601 C C . GLY B 1 60 ? 16.672 3.35 7.344 1 95.38 60 GLY B C 1
ATOM 1602 O O . GLY B 1 60 ? 17.109 4.398 7.832 1 95.38 60 GLY B O 1
ATOM 1603 N N . LEU B 1 61 ? 15.438 3.105 7.184 1 95.81 61 LEU B N 1
ATOM 1604 C CA . LEU B 1 61 ? 14.43 4.117 7.496 1 95.81 61 LEU B CA 1
ATOM 1605 C C . LEU B 1 61 ? 13.977 4 8.953 1 95.81 61 LEU B C 1
ATOM 1607 O O . LEU B 1 61 ? 13.398 4.938 9.5 1 95.81 61 LEU B O 1
ATOM 1611 N N . ALA B 1 62 ? 14.242 2.879 9.609 1 94.75 62 ALA B N 1
ATOM 1612 C CA . ALA B 1 62 ? 13.648 2.553 10.906 1 94.75 62 ALA B CA 1
ATOM 1613 C C . ALA B 1 62 ? 14.016 3.598 11.953 1 94.75 62 ALA B C 1
ATOM 1615 O O . ALA B 1 62 ? 13.148 4.094 12.672 1 94.75 62 ALA B O 1
ATOM 1616 N N . GLU B 1 63 ? 15.25 3.953 12.031 1 94.69 63 GLU B N 1
ATOM 1617 C CA . GLU B 1 63 ? 15.703 4.918 13.023 1 94.69 63 GLU B CA 1
ATOM 1618 C C . GLU B 1 63 ? 15.094 6.293 12.781 1 94.69 63 GLU B C 1
ATOM 1620 O O . GLU B 1 63 ? 14.633 6.949 13.719 1 94.69 63 GLU B O 1
ATOM 1625 N N . THR B 1 64 ? 15.156 6.676 11.539 1 94.5 64 THR B N 1
ATOM 1626 C CA . THR B 1 64 ? 14.586 7.969 11.172 1 94.5 64 THR B CA 1
ATOM 1627 C C . THR B 1 64 ? 13.102 8.023 11.516 1 94.5 64 THR B C 1
ATOM 1629 O O . THR B 1 64 ? 12.617 9.008 12.07 1 94.5 64 THR B O 1
ATOM 1632 N N . VAL B 1 65 ? 12.328 6.984 11.211 1 94.81 65 VAL B N 1
ATOM 1633 C CA . VAL B 1 65 ? 10.906 6.918 11.5 1 94.81 65 VAL B CA 1
ATOM 1634 C C . VAL B 1 65 ? 10.672 7.039 13.008 1 94.81 65 VAL B C 1
ATOM 1636 O O . VAL B 1 65 ? 9.828 7.824 13.453 1 94.81 65 VAL B O 1
ATOM 1639 N N . GLU B 1 66 ? 11.43 6.312 13.781 1 94.31 66 GLU B N 1
ATOM 1640 C CA . GLU B 1 66 ? 11.281 6.367 15.234 1 94.31 66 GLU B CA 1
ATOM 1641 C C . GLU B 1 66 ? 11.57 7.77 15.766 1 94.31 66 GLU B C 1
ATOM 1643 O O . GLU B 1 66 ? 10.906 8.234 16.703 1 94.31 66 GLU B O 1
ATOM 1648 N N . LYS B 1 67 ? 12.516 8.508 15.203 1 92.12 67 LYS B N 1
ATOM 1649 C CA . LYS B 1 67 ? 12.875 9.859 15.625 1 92.12 67 LYS B CA 1
ATOM 1650 C C . LYS B 1 67 ? 11.773 10.852 15.281 1 92.12 67 LYS B C 1
ATOM 1652 O O . LYS B 1 67 ? 11.438 11.719 16.078 1 92.12 67 LYS B O 1
ATOM 1657 N N . VAL B 1 68 ? 11.211 10.75 14.117 1 89.31 68 VAL B N 1
ATOM 1658 C CA . VAL B 1 68 ? 10.242 11.719 13.609 1 89.31 68 VAL B CA 1
ATOM 1659 C C . VAL B 1 68 ? 8.852 11.398 14.156 1 89.31 68 VAL B C 1
ATOM 1661 O O . VAL B 1 68 ? 8.078 12.305 14.461 1 89.31 68 VAL B O 1
ATOM 1664 N N . ARG B 1 69 ? 8.562 10.102 14.266 1 90.81 69 ARG B N 1
ATOM 1665 C CA . ARG B 1 69 ? 7.285 9.609 14.766 1 90.81 69 ARG B CA 1
ATOM 1666 C C . ARG B 1 69 ? 7.488 8.5 15.789 1 90.81 69 ARG B C 1
ATOM 1668 O O . ARG B 1 69 ? 7.328 7.316 15.469 1 90.81 69 ARG B O 1
ATOM 1675 N N . PRO B 1 70 ? 7.695 8.898 16.984 1 92.88 70 PRO B N 1
ATOM 1676 C CA . PRO B 1 70 ? 7.922 7.867 18 1 92.88 70 PRO B CA 1
ATOM 1677 C C . PRO B 1 70 ? 6.773 6.863 18.078 1 92.88 70 PRO B C 1
ATOM 1679 O O . PRO B 1 70 ? 5.602 7.258 18.094 1 92.88 70 PRO 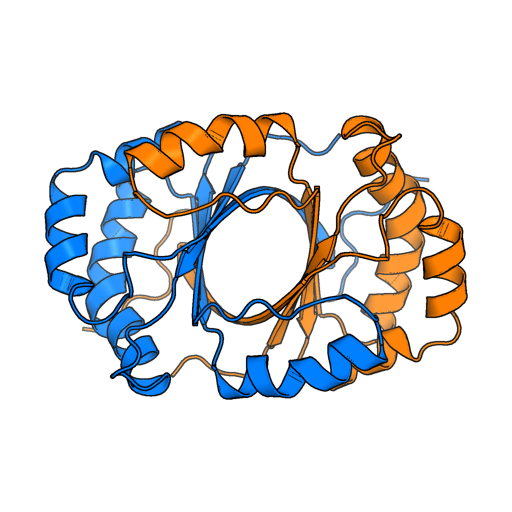B O 1
ATOM 1682 N N . GLY B 1 71 ? 7.203 5.555 18.078 1 94.94 71 GLY B N 1
ATOM 1683 C CA . GLY B 1 71 ? 6.203 4.5 18.172 1 94.94 71 GLY B CA 1
ATOM 1684 C C . GLY B 1 71 ? 5.828 3.904 16.828 1 94.94 71 GLY B C 1
ATOM 1685 O O . GLY B 1 71 ? 5.242 2.822 16.766 1 94.94 71 GLY B O 1
ATOM 1686 N N . TRP B 1 72 ? 6.113 4.609 15.781 1 96.69 72 TRP B N 1
ATOM 1687 C CA . TRP B 1 72 ? 5.824 4.09 14.453 1 96.69 72 TRP B CA 1
ATOM 1688 C C . TRP B 1 72 ? 6.836 3.025 14.047 1 96.69 72 TRP B C 1
ATOM 1690 O O . TRP B 1 72 ? 7.953 2.99 14.578 1 96.69 72 TRP B O 1
ATOM 1700 N N . THR B 1 73 ? 6.434 2.17 13.18 1 97.5 73 THR B N 1
ATOM 1701 C CA . THR B 1 73 ? 7.305 1.096 12.711 1 97.5 73 THR B CA 1
ATOM 1702 C C . THR B 1 73 ? 7.418 1.117 11.188 1 97.5 73 THR B C 1
ATOM 1704 O O . THR B 1 73 ? 6.641 1.795 10.508 1 97.5 73 THR B O 1
ATOM 1707 N N . VAL B 1 74 ? 8.422 0.45 10.703 1 98.31 74 VAL B N 1
ATOM 1708 C CA . VAL B 1 74 ? 8.594 0.25 9.266 1 98.31 74 VAL B CA 1
ATOM 1709 C C . VAL B 1 74 ? 8.188 -1.173 8.891 1 98.31 74 VAL B C 1
ATOM 1711 O O . VAL B 1 74 ? 8.656 -2.141 9.492 1 98.31 74 VAL B O 1
ATOM 1714 N N . ILE B 1 75 ? 7.246 -1.285 7.984 1 98.25 75 ILE B N 1
ATOM 1715 C CA . ILE B 1 75 ? 6.875 -2.6 7.473 1 98.25 75 ILE B CA 1
ATOM 1716 C C . ILE B 1 75 ? 8 -3.156 6.605 1 98.25 75 ILE B C 1
ATOM 1718 O O . ILE B 1 75 ? 8.492 -2.477 5.703 1 98.25 75 ILE B O 1
ATOM 1722 N N . SER B 1 76 ? 8.352 -4.375 6.832 1 97.56 76 SER B N 1
ATOM 1723 C CA . SER B 1 76 ? 9.547 -4.922 6.207 1 97.56 76 SER B CA 1
ATOM 1724 C C . SER B 1 76 ? 9.203 -5.969 5.156 1 97.56 76 SER B C 1
ATOM 1726 O O . SER B 1 76 ? 9.953 -6.926 4.953 1 97.56 76 SER B O 1
ATOM 1728 N N . SER B 1 77 ? 8.039 -5.883 4.605 1 98.5 77 SER B N 1
ATOM 1729 C CA . SER B 1 77 ? 7.738 -6.742 3.467 1 98.5 77 SER B CA 1
ATOM 1730 C C . SER B 1 77 ? 8.711 -6.508 2.32 1 98.5 77 SER B C 1
ATOM 1732 O O . SER B 1 77 ? 9.391 -5.477 2.271 1 98.5 77 SER B O 1
ATOM 1734 N N . HIS B 1 78 ? 8.789 -7.504 1.41 1 98.5 78 HIS B N 1
ATOM 1735 C CA . HIS B 1 78 ? 9.773 -7.398 0.342 1 98.5 78 HIS B CA 1
ATOM 1736 C C . HIS B 1 78 ? 9.109 -7.07 -0.991 1 98.5 78 HIS B C 1
ATOM 1738 O O . HIS B 1 78 ? 9.75 -6.508 -1.885 1 98.5 78 HIS B O 1
ATOM 1744 N N . ALA B 1 79 ? 7.898 -7.438 -1.133 1 97.94 79 ALA B N 1
ATOM 1745 C CA . ALA B 1 79 ? 7.105 -7.117 -2.316 1 97.94 79 ALA B CA 1
ATOM 1746 C C . ALA B 1 79 ? 5.641 -6.887 -1.95 1 97.94 79 ALA B C 1
ATOM 1748 O O . ALA B 1 79 ? 5.066 -7.641 -1.163 1 97.94 79 ALA B O 1
ATOM 1749 N N . VAL B 1 80 ? 5.094 -5.875 -2.436 1 98.69 80 VAL B N 1
ATOM 1750 C CA . VAL B 1 80 ? 3.674 -5.586 -2.285 1 98.69 80 VAL B CA 1
ATOM 1751 C C . VAL B 1 80 ? 2.979 -5.691 -3.641 1 98.69 80 VAL B C 1
ATOM 1753 O O . VAL B 1 80 ? 3.203 -4.863 -4.527 1 98.69 80 VAL B O 1
ATOM 1756 N N . LEU B 1 81 ? 2.188 -6.73 -3.803 1 97.88 81 LEU B N 1
ATOM 1757 C CA . LEU B 1 81 ? 1.345 -6.883 -4.984 1 97.88 81 LEU B CA 1
ATOM 1758 C C . LEU B 1 81 ? 0.009 -6.172 -4.797 1 97.88 81 LEU B C 1
ATOM 1760 O O . LEU B 1 81 ? -0.718 -6.453 -3.84 1 97.88 81 LEU B O 1
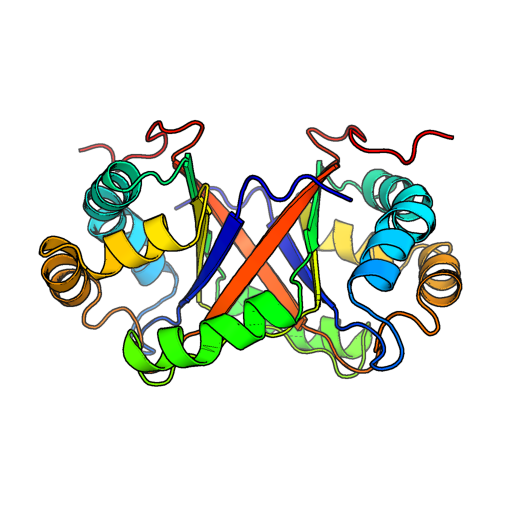ATOM 1764 N N . THR B 1 82 ? -0.305 -5.27 -5.691 1 98.81 82 THR B N 1
ATOM 1765 C CA . THR B 1 82 ? -1.521 -4.477 -5.547 1 98.81 82 THR B CA 1
ATOM 1766 C C . THR B 1 82 ? -2.418 -4.633 -6.773 1 98.81 82 THR B C 1
ATOM 1768 O O . THR B 1 82 ? -1.949 -4.527 -7.906 1 98.81 82 THR B O 1
ATOM 1771 N N . TYR B 1 83 ? -3.645 -4.84 -6.504 1 98.81 83 TYR B N 1
ATOM 1772 C CA . TYR B 1 83 ? -4.668 -5.098 -7.512 1 98.81 83 TYR B CA 1
ATOM 1773 C C . TYR B 1 83 ? -5.816 -4.105 -7.391 1 98.81 83 TYR B C 1
ATOM 1775 O O . TYR B 1 83 ? -6.293 -3.83 -6.285 1 98.81 83 TYR B O 1
ATOM 1783 N N . TRP B 1 84 ? -6.254 -3.588 -8.484 1 98.81 84 TRP B N 1
ATOM 1784 C CA . TRP B 1 84 ? -7.5 -2.83 -8.578 1 98.81 84 TRP B CA 1
ATOM 1785 C C . TRP B 1 84 ? -8.586 -3.646 -9.266 1 98.81 84 TRP B C 1
ATOM 1787 O O . TRP B 1 84 ? -8.438 -4.035 -10.43 1 98.81 84 TRP B O 1
ATOM 1797 N N . VAL B 1 85 ? -9.625 -3.873 -8.562 1 98.56 85 VAL B N 1
ATOM 1798 C CA . VAL B 1 85 ? -10.734 -4.707 -9.031 1 98.56 85 VAL B CA 1
ATOM 1799 C C . VAL B 1 85 ? -12.062 -4.039 -8.688 1 98.56 85 VAL B C 1
ATOM 1801 O O . VAL B 1 85 ? -12.109 -3.111 -7.879 1 98.56 85 VAL B O 1
ATOM 1804 N N . ARG B 1 86 ? -13.109 -4.531 -9.266 1 97.69 86 ARG B N 1
ATOM 1805 C CA . ARG B 1 86 ? -14.414 -3.941 -8.984 1 97.69 86 ARG B CA 1
ATOM 1806 C C . ARG B 1 86 ? -14.961 -4.422 -7.645 1 97.69 86 ARG B C 1
ATOM 1808 O O . ARG B 1 86 ? -15.672 -3.686 -6.961 1 97.69 86 ARG B O 1
ATOM 1815 N N . ASP B 1 87 ? -14.734 -5.676 -7.332 1 95.12 87 ASP B N 1
ATOM 1816 C CA . ASP B 1 87 ? -15.117 -6.176 -6.016 1 95.12 87 ASP B CA 1
ATOM 1817 C C . ASP B 1 87 ? -14.266 -7.383 -5.617 1 95.12 87 ASP B C 1
ATOM 1819 O O . ASP B 1 87 ? -13.445 -7.852 -6.402 1 95.12 87 ASP B O 1
ATOM 1823 N N . LEU B 1 88 ? -14.469 -7.785 -4.406 1 94.56 88 LEU B N 1
ATOM 1824 C CA . LEU B 1 88 ? -13.633 -8.812 -3.793 1 94.56 88 LEU B CA 1
ATOM 1825 C C . LEU B 1 88 ? -13.82 -10.156 -4.5 1 94.56 88 LEU B C 1
ATOM 1827 O O . LEU B 1 88 ? -12.922 -11 -4.465 1 94.56 88 LEU B O 1
ATOM 1831 N N . LYS B 1 89 ? -14.914 -10.414 -5.164 1 95.5 89 LYS B N 1
ATOM 1832 C CA . LYS B 1 89 ? -15.172 -11.672 -5.852 1 95.5 89 LYS B CA 1
ATOM 1833 C C . LYS B 1 89 ? -14.109 -11.945 -6.918 1 95.5 89 LYS B C 1
ATOM 1835 O O . LYS B 1 89 ? -13.766 -13.094 -7.18 1 95.5 89 LYS B O 1
ATOM 1840 N N . HIS B 1 90 ? -13.641 -10.883 -7.531 1 97.06 90 HIS B N 1
ATOM 1841 C CA . HIS B 1 90 ? -12.578 -11.031 -8.523 1 97.06 90 HIS B CA 1
ATOM 1842 C C . HIS B 1 90 ? -11.328 -11.633 -7.895 1 97.06 90 HIS B C 1
ATOM 1844 O O . HIS B 1 90 ? -10.711 -12.531 -8.469 1 97.06 90 HIS B O 1
ATOM 1850 N N . MET B 1 91 ? -10.953 -11.18 -6.695 1 95.88 91 MET B N 1
ATOM 1851 C CA . MET B 1 91 ? -9.781 -11.719 -6 1 95.88 91 MET B CA 1
ATOM 1852 C C . MET B 1 91 ? -10 -13.172 -5.621 1 95.88 91 MET B C 1
ATOM 1854 O O . MET B 1 91 ? -9.109 -14.008 -5.789 1 95.88 91 MET B O 1
ATOM 1858 N N . LEU B 1 92 ? -11.164 -13.453 -5.141 1 94.25 92 LEU B N 1
ATOM 1859 C CA . LEU B 1 92 ? -11.477 -14.82 -4.73 1 94.25 92 LEU B CA 1
ATOM 1860 C C . LEU B 1 92 ? -11.445 -15.766 -5.926 1 94.25 92 LEU B C 1
ATOM 1862 O O . LEU B 1 92 ? -11.031 -16.922 -5.801 1 94.25 92 LEU B O 1
ATOM 1866 N N . SER B 1 93 ? -11.914 -15.289 -7.059 1 96.12 93 SER B N 1
ATOM 1867 C CA . SER B 1 93 ? -11.914 -16.125 -8.258 1 96.12 93 SER B CA 1
ATOM 1868 C C . SER B 1 93 ? -10.492 -16.484 -8.688 1 96.12 93 SER B C 1
ATOM 1870 O O . SER B 1 93 ? -10.266 -17.531 -9.281 1 96.12 93 SER B O 1
ATOM 1872 N N . ILE B 1 94 ? -9.508 -15.617 -8.438 1 95.06 94 ILE B N 1
ATOM 1873 C CA . ILE B 1 94 ? -8.109 -15.906 -8.734 1 95.06 94 ILE B CA 1
ATOM 1874 C C . ILE B 1 94 ? -7.645 -17.094 -7.906 1 95.06 94 ILE B C 1
ATOM 1876 O O . ILE B 1 94 ? -7.07 -18.047 -8.438 1 95.06 94 ILE B O 1
ATOM 1880 N N . THR B 1 95 ? -7.914 -17.047 -6.617 1 90.69 95 THR B N 1
ATOM 1881 C CA . THR B 1 95 ? -7.438 -18.094 -5.703 1 90.69 95 THR B CA 1
ATOM 1882 C C . THR B 1 95 ? -8.148 -19.406 -5.965 1 90.69 95 THR B C 1
ATOM 1884 O O . THR B 1 95 ? -7.648 -20.469 -5.59 1 90.69 95 THR B O 1
ATOM 1887 N N . SER B 1 96 ? -9.281 -19.344 -6.656 1 91.75 96 SER B N 1
ATOM 1888 C CA . SER B 1 96 ? -10.039 -20.562 -6.949 1 91.75 96 SER B CA 1
ATOM 1889 C C . SER B 1 96 ? -9.68 -21.109 -8.328 1 91.75 96 SER B C 1
ATOM 1891 O O . SER B 1 96 ? -10.125 -22.203 -8.695 1 91.75 96 SER B O 1
ATOM 1893 N N . ASP B 1 97 ? -8.992 -20.375 -9.078 1 94.19 97 ASP B N 1
ATOM 1894 C CA . ASP B 1 97 ? -8.578 -20.828 -10.398 1 94.19 97 ASP B CA 1
ATOM 1895 C C . ASP B 1 97 ? -7.66 -22.047 -10.297 1 94.19 97 ASP B C 1
ATOM 1897 O O . ASP B 1 97 ? -6.723 -22.062 -9.492 1 94.19 97 ASP B O 1
ATOM 1901 N N . PRO B 1 98 ? -7.816 -23.109 -11.086 1 91 98 PRO B N 1
ATOM 1902 C CA . PRO B 1 98 ? -6.969 -24.297 -11.047 1 91 98 PRO B CA 1
ATOM 1903 C C . PRO B 1 98 ? -5.496 -23.984 -11.305 1 91 98 PRO B C 1
ATOM 1905 O O . PRO B 1 98 ? -4.617 -24.688 -10.812 1 91 98 PRO B O 1
ATOM 1908 N N . GLU B 1 99 ? -5.277 -22.969 -12.031 1 90.81 99 GLU B N 1
ATOM 1909 C CA . GLU B 1 99 ? -3.902 -22.609 -12.367 1 90.81 99 GLU B CA 1
ATOM 1910 C C . GLU B 1 99 ? -3.219 -21.906 -11.195 1 90.81 99 GLU B C 1
ATOM 1912 O O . GLU B 1 99 ? -1.99 -21.812 -11.156 1 90.81 99 GLU B O 1
ATOM 1917 N N . TYR B 1 100 ? -4 -21.375 -10.258 1 89.31 100 TYR B N 1
ATOM 1918 C CA . TYR B 1 100 ? -3.471 -20.609 -9.133 1 89.31 100 TYR B CA 1
ATOM 1919 C C . TYR B 1 100 ? -2.521 -21.453 -8.297 1 89.31 100 TYR B C 1
ATOM 1921 O O . TYR B 1 100 ? -1.388 -21.047 -8.023 1 89.31 100 TYR B O 1
ATOM 1929 N N . GLN B 1 101 ? -2.988 -22.625 -7.973 1 80.38 101 GLN B N 1
ATOM 1930 C CA . GLN B 1 101 ? -2.189 -23.484 -7.105 1 80.38 101 GLN B CA 1
ATOM 1931 C C . GLN B 1 101 ? -0.912 -23.938 -7.805 1 80.38 101 GLN B C 1
ATOM 1933 O O . GLN B 1 101 ? 0.16 -23.953 -7.195 1 80.38 101 GLN B O 1
ATOM 1938 N N . THR B 1 102 ? -1.063 -24.219 -9.07 1 81.19 102 THR B N 1
ATOM 1939 C CA . THR B 1 102 ? 0.087 -24.688 -9.836 1 81.19 102 THR B CA 1
ATOM 1940 C C . THR B 1 102 ? 1.124 -23.578 -9.984 1 81.19 102 THR B C 1
ATOM 1942 O O . THR B 1 102 ? 2.311 -23.797 -9.727 1 81.19 102 THR B O 1
ATOM 1945 N N . LEU B 1 103 ? 0.674 -22.391 -10.266 1 79.62 103 LEU B N 1
ATOM 1946 C CA . LEU B 1 103 ? 1.569 -21.25 -10.422 1 79.62 103 LEU B CA 1
ATOM 1947 C C . LEU B 1 103 ? 2.172 -20.844 -9.078 1 79.62 103 LEU B C 1
ATOM 1949 O O . LEU B 1 103 ? 3.371 -20.578 -8.992 1 79.62 103 LEU B O 1
ATOM 1953 N N . GLY B 1 104 ? 1.265 -20.688 -8.102 1 72.94 104 GLY B N 1
ATOM 1954 C CA . GLY B 1 104 ? 1.706 -20.297 -6.773 1 72.94 104 GLY B CA 1
ATOM 1955 C C . GLY B 1 104 ? 2.822 -21.172 -6.234 1 72.94 104 GLY B C 1
ATOM 1956 O O . GLY B 1 104 ? 3.904 -20.688 -5.914 1 72.94 104 GLY B O 1
ATOM 1957 N N . ARG B 1 105 ? 2.551 -22.375 -6.227 1 74.69 105 ARG B N 1
ATOM 1958 C CA . ARG B 1 105 ? 3.516 -23.312 -5.652 1 74.69 105 ARG B CA 1
ATOM 1959 C C . ARG B 1 105 ? 4.762 -23.422 -6.523 1 74.69 105 ARG B C 1
ATOM 1961 O O . ARG B 1 105 ? 5.887 -23.359 -6.02 1 74.69 105 ARG B O 1
ATOM 1968 N N . ALA B 1 106 ? 4.547 -23.516 -7.781 1 76.88 106 ALA B N 1
ATOM 1969 C CA . ALA B 1 106 ? 5.66 -23.812 -8.68 1 76.88 106 ALA B CA 1
ATOM 1970 C C . ALA B 1 106 ? 6.633 -22.641 -8.766 1 76.88 106 ALA B C 1
ATOM 1972 O O . ALA B 1 106 ? 7.848 -22.844 -8.836 1 76.88 106 ALA B O 1
ATOM 1973 N N . VAL B 1 107 ? 6.105 -21.484 -8.672 1 81.38 107 VAL B N 1
ATOM 1974 C CA . VAL B 1 107 ? 6.977 -20.359 -8.961 1 81.38 107 VAL B CA 1
ATOM 1975 C C . VAL B 1 107 ? 7.348 -19.641 -7.66 1 81.38 107 VAL B C 1
ATOM 1977 O O . VAL B 1 107 ? 8.297 -18.859 -7.625 1 81.38 107 VAL B O 1
ATOM 1980 N N . GLU B 1 108 ? 6.656 -19.984 -6.641 1 86.5 108 GLU B N 1
ATOM 1981 C CA . GLU B 1 108 ? 6.895 -19.234 -5.414 1 86.5 108 GLU B CA 1
ATOM 1982 C C . GLU B 1 108 ? 7.59 -20.094 -4.363 1 86.5 108 GLU B C 1
ATOM 1984 O O . GLU B 1 108 ? 8.188 -19.562 -3.42 1 86.5 108 GLU B O 1
ATOM 1989 N N . ALA B 1 109 ? 7.57 -21.344 -4.758 1 83.62 109 ALA B N 1
ATOM 1990 C CA . ALA B 1 109 ? 8.195 -22.266 -3.809 1 83.62 109 ALA B CA 1
ATOM 1991 C C . ALA B 1 109 ? 9.672 -21.922 -3.605 1 83.62 109 ALA B C 1
ATOM 1993 O O . ALA B 1 109 ? 10.398 -21.703 -4.574 1 83.62 109 ALA B O 1
ATOM 1994 N N . GLU B 1 110 ? 10.133 -21.688 -2.445 1 90.19 110 GLU B N 1
ATOM 1995 C CA . GLU B 1 110 ? 11.5 -21.422 -2.016 1 90.19 110 GLU B CA 1
ATOM 1996 C C . GLU B 1 110 ? 11.805 -19.922 -2.039 1 90.19 110 GLU B C 1
ATOM 1998 O O . GLU B 1 110 ? 12.883 -19.5 -1.638 1 90.19 110 GLU B O 1
ATOM 2003 N N . TRP B 1 111 ? 10.953 -19.188 -2.717 1 95.12 111 TRP B N 1
ATOM 2004 C CA . TRP B 1 111 ? 11.25 -17.766 -2.9 1 95.12 111 TRP B CA 1
ATOM 2005 C C . TRP B 1 111 ? 10.477 -16.922 -1.897 1 95.12 111 TRP B C 1
ATOM 2007 O O . TRP B 1 111 ? 10.969 -15.875 -1.456 1 95.12 111 TRP B O 1
ATOM 2017 N N . ILE B 1 112 ? 9.297 -17.344 -1.559 1 94.56 112 ILE B N 1
ATOM 2018 C CA . ILE B 1 112 ? 8.406 -16.578 -0.7 1 94.56 112 ILE B CA 1
ATOM 2019 C C . ILE B 1 112 ? 8.156 -17.344 0.6 1 94.56 112 ILE B C 1
ATOM 2021 O O . ILE B 1 112 ? 7.91 -18.547 0.582 1 94.56 112 ILE B O 1
ATOM 2025 N N . ASP B 1 113 ? 8.375 -16.672 1.707 1 93.94 113 ASP B N 1
ATOM 2026 C CA . ASP B 1 113 ? 7.93 -17.219 2.986 1 93.94 113 ASP B CA 1
ATOM 2027 C C . ASP B 1 113 ? 6.406 -17.25 3.074 1 93.94 113 ASP B C 1
ATOM 2029 O O . ASP B 1 113 ? 5.781 -16.266 3.455 1 93.94 113 ASP B O 1
ATOM 2033 N N . SER B 1 114 ? 5.809 -18.359 2.787 1 89.44 114 SER B N 1
ATOM 2034 C CA . SER B 1 114 ? 4.363 -18.469 2.643 1 89.44 114 SER B CA 1
ATOM 2035 C C . SER B 1 114 ? 3.674 -18.531 4 1 89.44 114 SER B C 1
ATOM 2037 O O . SER B 1 114 ? 2.445 -18.469 4.082 1 89.44 114 SER B O 1
ATOM 2039 N N . THR B 1 115 ? 4.398 -18.609 5.066 1 91.69 115 THR B N 1
ATOM 2040 C CA . THR B 1 115 ? 3.809 -18.703 6.398 1 91.69 115 THR B CA 1
ATOM 2041 C C . THR B 1 115 ? 3.496 -17.312 6.953 1 91.69 115 THR B C 1
ATOM 2043 O O . THR B 1 115 ? 2.863 -17.188 8.008 1 91.69 115 THR B O 1
ATOM 2046 N N . LYS B 1 116 ? 3.986 -16.391 6.188 1 93.94 116 LYS B N 1
ATOM 2047 C CA . LYS B 1 116 ? 3.789 -15.008 6.621 1 93.94 116 LYS B CA 1
ATOM 2048 C C . LYS B 1 116 ? 3.357 -14.125 5.457 1 93.94 116 LYS B C 1
ATOM 2050 O O . LYS B 1 116 ? 3.889 -14.242 4.352 1 93.94 116 LYS B O 1
ATOM 2055 N N . GLY B 1 117 ? 2.457 -13.242 5.75 1 97 117 GLY B N 1
ATOM 2056 C CA . GLY B 1 117 ? 1.969 -12.258 4.801 1 97 117 GLY B CA 1
ATOM 2057 C C . GLY B 1 117 ? 0.851 -11.398 5.359 1 97 117 GLY B C 1
ATOM 2058 O O . GLY B 1 117 ? 0.344 -11.656 6.453 1 97 117 GLY B O 1
ATOM 2059 N N . GLU B 1 118 ? 0.567 -10.367 4.68 1 98.19 118 GLU B N 1
ATOM 2060 C CA . GLU B 1 118 ? -0.475 -9.438 5.098 1 98.19 118 GLU B CA 1
ATOM 2061 C C . GLU B 1 118 ? -1.305 -8.969 3.908 1 98.19 118 GLU B C 1
ATOM 2063 O O . GLU B 1 118 ? -0.792 -8.852 2.793 1 98.19 118 GLU B O 1
ATOM 2068 N N . ILE B 1 119 ? -2.545 -8.734 4.184 1 98.31 119 ILE B N 1
ATOM 2069 C CA . ILE B 1 119 ? -3.459 -8.195 3.186 1 98.31 119 ILE B CA 1
ATOM 2070 C C . ILE B 1 119 ? -3.969 -6.828 3.639 1 98.31 119 ILE B C 1
ATOM 2072 O O . ILE B 1 119 ? -4.258 -6.625 4.82 1 98.31 119 ILE B O 1
ATOM 2076 N N . MET B 1 120 ? -4.027 -5.91 2.752 1 98.5 120 MET B N 1
ATOM 2077 C CA . MET B 1 120 ? -4.672 -4.613 2.938 1 98.5 120 MET B CA 1
ATOM 2078 C C . MET B 1 120 ? -5.746 -4.383 1.88 1 98.5 120 MET B C 1
ATOM 2080 O O . MET B 1 120 ? -5.539 -4.688 0.704 1 98.5 120 MET B O 1
ATOM 2084 N N . VAL B 1 121 ? -6.867 -3.793 2.299 1 98.25 121 VAL B N 1
ATOM 2085 C CA . VAL B 1 121 ? -7.969 -3.543 1.376 1 98.25 121 VAL B CA 1
ATOM 2086 C C . VAL B 1 121 ? -8.562 -2.16 1.639 1 98.25 121 VAL B C 1
ATOM 2088 O O . VAL B 1 121 ? -8.641 -1.721 2.789 1 98.25 121 VAL B O 1
ATOM 2091 N N . GLY B 1 122 ? -8.922 -1.479 0.534 1 97.94 122 GLY B N 1
ATOM 2092 C CA . GLY B 1 122 ? -9.539 -0.171 0.693 1 97.94 122 GLY B CA 1
ATOM 2093 C C . GLY B 1 122 ? -9.945 0.461 -0.624 1 97.94 122 GLY B C 1
ATOM 2094 O O . GLY B 1 122 ? -9.992 -0.213 -1.655 1 97.94 122 GLY B O 1
ATOM 2095 N N . TYR B 1 123 ? -10.273 1.712 -0.5 1 97.75 123 TYR B N 1
ATOM 2096 C CA . TYR B 1 123 ? -10.703 2.529 -1.629 1 97.75 123 TYR B CA 1
ATOM 2097 C C . TYR B 1 123 ? -9.812 3.76 -1.78 1 97.75 123 TYR B C 1
ATOM 2099 O O . TYR B 1 123 ? -9.68 4.555 -0.848 1 97.75 123 TYR B O 1
ATOM 2107 N N . GLU B 1 124 ? -9.281 3.918 -3 1 97.38 124 GLU B N 1
ATOM 2108 C CA . GLU B 1 124 ? -8.242 4.918 -3.227 1 97.38 124 GLU B CA 1
ATOM 2109 C C . GLU B 1 124 ? -8.82 6.191 -3.834 1 97.38 124 GLU B C 1
ATOM 2111 O O . GLU B 1 124 ? -9.672 6.129 -4.727 1 97.38 124 GLU B O 1
ATOM 2116 N N . ARG B 1 125 ? -8.367 7.258 -3.336 1 95.88 125 ARG B N 1
ATOM 2117 C CA . ARG B 1 125 ? -8.562 8.57 -3.939 1 95.88 125 ARG B CA 1
ATOM 2118 C C . ARG B 1 125 ? -7.23 9.203 -4.328 1 95.88 125 ARG B C 1
ATOM 2120 O O . ARG B 1 125 ? -6.273 9.172 -3.551 1 95.88 125 ARG B O 1
ATOM 2127 N N . VAL B 1 126 ? -7.215 9.742 -5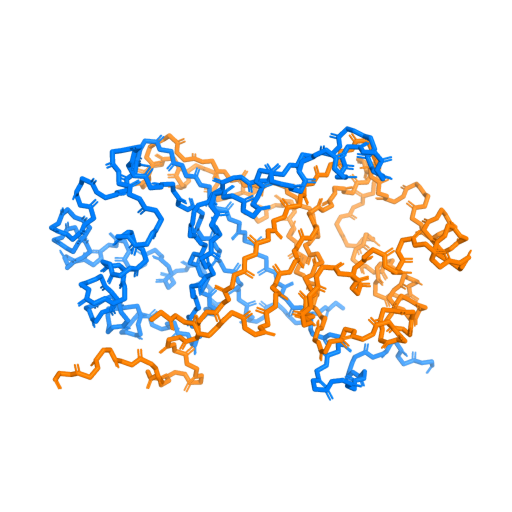.535 1 96.56 126 VAL B N 1
ATOM 2128 C CA . VAL B 1 126 ? -6.016 10.406 -6.031 1 96.56 126 VAL B CA 1
ATOM 2129 C C . VAL B 1 126 ? -6.137 11.914 -5.816 1 96.56 126 VAL B C 1
ATOM 2131 O O . VAL B 1 126 ? -7.094 12.539 -6.289 1 96.56 126 VAL B O 1
ATOM 2134 N N . TYR B 1 127 ? -5.172 12.523 -5.129 1 96.88 127 TYR B N 1
ATOM 2135 C CA . TYR B 1 127 ? -5.254 13.945 -4.809 1 96.88 127 TYR B CA 1
ATOM 2136 C C . TYR B 1 127 ? -4.238 14.742 -5.617 1 96.88 127 TYR B C 1
ATOM 2138 O O . TYR B 1 127 ? -4.453 15.922 -5.902 1 96.88 127 TYR B O 1
ATOM 2146 N N . ILE B 1 128 ? -3.09 14.211 -5.887 1 97.81 128 ILE B N 1
ATOM 2147 C CA . ILE B 1 128 ? -2.084 14.781 -6.773 1 97.81 128 ILE B CA 1
ATOM 2148 C C . ILE B 1 128 ? -1.715 13.766 -7.855 1 97.81 128 ILE B C 1
ATOM 2150 O O . ILE B 1 128 ? -1.454 12.594 -7.555 1 97.81 128 ILE B O 1
ATOM 2154 N N . GLU B 1 129 ? -1.729 14.195 -9.039 1 97.94 129 GLU B N 1
ATOM 2155 C CA . GLU B 1 129 ? -1.313 13.422 -10.203 1 97.94 129 GLU B CA 1
ATOM 2156 C C . GLU B 1 129 ? -0.496 14.281 -11.172 1 97.94 129 GLU B C 1
ATOM 2158 O O . GLU B 1 129 ? -0.903 15.391 -11.523 1 97.94 129 GLU B O 1
ATOM 2163 N N . ASN B 1 130 ? 0.646 13.766 -11.57 1 97.12 130 ASN B N 1
ATOM 2164 C CA . ASN B 1 130 ? 1.532 14.508 -12.453 1 97.12 130 ASN B CA 1
ATOM 2165 C C . ASN B 1 130 ? 1.814 15.906 -11.922 1 97.12 130 ASN B C 1
ATOM 2167 O O . ASN B 1 130 ? 1.693 16.891 -12.648 1 97.12 130 ASN B O 1
ATOM 2171 N N . LYS B 1 131 ? 2.012 16.031 -10.672 1 96.44 131 LYS B N 1
ATOM 2172 C CA . LYS B 1 131 ? 2.426 17.234 -9.953 1 96.44 131 LYS B CA 1
ATOM 2173 C C . LYS B 1 131 ? 1.294 18.25 -9.891 1 96.44 131 LYS B C 1
ATOM 2175 O O . LYS B 1 131 ? 1.53 19.438 -9.625 1 96.44 131 LYS B O 1
ATOM 2180 N N . GLU B 1 132 ? 0.113 17.844 -10.273 1 97.31 132 GLU B N 1
ATOM 2181 C CA . GLU B 1 132 ? -1.048 18.719 -10.211 1 97.31 132 GLU B CA 1
ATOM 2182 C C . GLU B 1 132 ? -2.082 18.203 -9.219 1 97.31 132 GLU B C 1
ATOM 2184 O O . GLU B 1 132 ? -2.35 17 -9.164 1 97.31 132 GLU B O 1
ATOM 2189 N N . ILE B 1 133 ? -2.641 19.094 -8.445 1 96.69 133 ILE B N 1
ATOM 2190 C CA . ILE B 1 133 ? -3.736 18.719 -7.559 1 96.69 133 ILE B CA 1
ATOM 2191 C C . ILE B 1 133 ? -4.98 18.391 -8.383 1 96.69 133 ILE B C 1
ATOM 2193 O O . ILE B 1 133 ? -5.422 19.203 -9.195 1 96.69 133 ILE B O 1
ATOM 2197 N N . VAL B 1 134 ? -5.578 17.266 -8.211 1 95.62 134 VAL B N 1
ATOM 2198 C CA . VAL B 1 134 ? -6.648 16.844 -9.102 1 95.62 134 VAL B CA 1
ATOM 2199 C C . VAL B 1 134 ? -7.934 16.625 -8.305 1 95.62 134 VAL B C 1
ATOM 2201 O O . VAL B 1 134 ? -9.008 16.453 -8.883 1 95.62 134 VAL B O 1
ATOM 2204 N N . ASP B 1 135 ? -7.879 16.422 -7.023 1 85.94 135 ASP B N 1
ATOM 2205 C CA . ASP B 1 135 ? -9.055 16.328 -6.168 1 85.94 135 ASP B CA 1
ATOM 2206 C C . ASP B 1 135 ? -8.969 17.312 -5.004 1 85.94 135 ASP B C 1
ATOM 2208 O O . ASP B 1 135 ? -8.242 17.078 -4.035 1 85.94 135 ASP B O 1
ATOM 2212 N N . ALA B 1 136 ? -9.438 18.484 -5.199 1 68.94 136 ALA B N 1
ATOM 2213 C CA . ALA B 1 136 ? -9.484 19.516 -4.168 1 68.94 136 ALA B CA 1
ATOM 2214 C C . ALA B 1 136 ? -10.891 19.656 -3.602 1 68.94 136 ALA B C 1
ATOM 2216 O O . ALA B 1 136 ? -11.883 19.484 -4.324 1 68.94 136 ALA B O 1
ATOM 2217 N N . PRO B 1 137 ? -10.828 19.688 -2.209 1 60.28 137 PRO B N 1
ATOM 2218 C CA . PRO B 1 137 ? -12.172 20.016 -1.738 1 60.28 137 PRO B CA 1
ATOM 2219 C C . PRO B 1 137 ? -12.75 21.266 -2.404 1 60.28 137 PRO B C 1
ATOM 2221 O O . PRO B 1 137 ? -12.008 22.188 -2.729 1 60.28 137 PRO B O 1
ATOM 2224 N N . GLN B 1 138 ? -13.914 21.141 -3.238 1 52.03 138 GLN B N 1
ATOM 2225 C CA . GLN B 1 138 ? -14.602 22.312 -3.768 1 52.03 138 GLN B CA 1
ATOM 2226 C C . GLN B 1 138 ? -15 23.266 -2.648 1 52.03 138 GLN B C 1
ATOM 2228 O O . GLN B 1 138 ? -15.492 22.828 -1.604 1 52.03 138 GLN B O 1
ATOM 2233 N N . ASN B 1 139 ? -14.203 24.391 -2.543 1 42.72 139 ASN B N 1
ATOM 2234 C CA . ASN B 1 139 ? -14.734 25.484 -1.734 1 42.72 139 ASN B CA 1
ATOM 2235 C C . ASN B 1 139 ? -16.203 25.75 -2.031 1 42.72 139 ASN B C 1
ATOM 2237 O O . ASN B 1 139 ? -16.656 25.594 -3.17 1 42.72 139 ASN B O 1
#

InterPro domains:
  IPR009799 EthD domain [PF07110] (17-114)
  IPR011008 Dimeric alpha-beta barrel [SSF54909] (13-118)

Radius of gyration: 18.4 Å; Cα contacts (8 Å, |Δi|>4): 541; chains: 2; bounding box: 37×50×44 Å

Sequence (278 aa):
MASRDVLKVSALHYKDPSKTDEEFEKHFHETINPAWTELVKKHGVMRYTVTFCPSDVSAGLAETVEKVRPGWTVISSHAVLTYWVRDLKHMLSITSDPEYQTLGRAVEAEWIDSTKGEIMVGYERVYIENKEIVDAPQNMASRDVLKVSALHYKDPSKTDEEFEKHFHETINPAWTELVKKHGVMRYTVTFCPSDVSAGLAETVEKVRPGWTVISSHAVLTYWVRDLKHMLSITSDPEYQTLGRAVEAEWIDSTKGEIMVGYERVYIENKEIVDAPQN

Organism: Colletotrichum graminicola (strain M1.001 / M2 / FGSC 10212) (NCBI:txid645133)

Foldseek 3Di:
DPDLQKKKKKKFWAWQPVDALVRLVVLCVPPQCVVVVVLLVVLAFPDKDKDADHQCNQVVCAVVCCVVPNPDGGDRGGMMIMTMGRDCVSVVVSCVDPVNVVSCCPRCPNTTPPVDMDMDMDDDDDQDDPNDGDDDDDD/DPDLQKKKKKKFWAWQPVDALVRLVCLCVPPQCVVVVVLLVVLAFPDKDKDADHQCNQVVCAVVCCVVPNPDGGDRGGMMIMTMGRDCVSVVVSCVDPVNVVSCCVSCPNTTPPVDMDMDMDDDDDQDDPNDGDDDDDD